Protein AF-A0A060S7Q9-F1 (afdb_monomer)

Sequence (248 aa):
MTEADSALGHEQISSALEVEQLDVNLYRSKTLYLPPRARGVFGGQVISQALVAANNCVDPAFSLHSLHCYFLLSASAAVPILYNVDRRGRTIFLMLCSFQRPEPRQPTFQLPMPPNVPSPDDCEGTEVIYERLFKETNDAKVKEFCLTMLEERRRSPIEVKLAGVRESEDGVPIHLYWHKARNTPVRYDAAFQKCILSYISDSQFAARRTLIHFNQGKNPTKVVMQTSLDHNISFYEYAISLQSSAGW

Organism: Pycnoporus cinnabarinus (NCBI:txid5643)

pLDDT: mean 81.78, std 16.54, range [30.14, 96.81]

Structure (mmCIF, N/CA/C/O backbone):
data_AF-A0A060S7Q9-F1
#
_entry.id   AF-A0A060S7Q9-F1
#
loop_
_atom_site.group_PDB
_atom_site.id
_atom_site.type_symbol
_atom_site.label_atom_id
_atom_site.label_alt_id
_atom_site.label_comp_id
_atom_site.label_asym_id
_atom_site.label_entity_id
_atom_site.label_seq_id
_atom_site.pdbx_PDB_ins_code
_atom_site.Cartn_x
_atom_site.Cartn_y
_atom_site.Cartn_z
_atom_site.occupancy
_atom_site.B_iso_or_equiv
_atom_site.auth_seq_id
_atom_site.auth_comp_id
_atom_site.auth_asym_id
_atom_site.auth_atom_id
_atom_site.pdbx_PDB_model_num
ATOM 1 N N . MET A 1 1 ? 18.632 10.342 13.281 1.00 39.69 1 MET A N 1
ATOM 2 C CA . MET A 1 1 ? 18.198 9.275 12.363 1.00 39.69 1 MET A CA 1
ATOM 3 C C . MET A 1 1 ? 18.752 9.645 11.001 1.00 39.69 1 MET A C 1
ATOM 5 O O . MET A 1 1 ? 18.381 10.690 10.482 1.00 39.69 1 MET A O 1
ATOM 9 N N . THR A 1 2 ? 19.777 8.937 10.534 1.00 30.14 2 THR A N 1
ATOM 10 C CA . THR A 1 2 ? 20.425 9.218 9.241 1.00 30.14 2 THR A CA 1
ATOM 11 C C . THR A 1 2 ? 19.506 8.766 8.097 1.00 30.14 2 THR A C 1
ATOM 13 O O . THR A 1 2 ? 18.617 7.948 8.319 1.00 30.14 2 THR A O 1
ATOM 16 N N . GLU A 1 3 ? 19.704 9.261 6.869 1.00 34.47 3 GLU A N 1
ATOM 17 C CA . GLU A 1 3 ? 18.956 8.804 5.673 1.00 34.47 3 GLU A CA 1
ATOM 18 C C . GLU A 1 3 ? 19.026 7.277 5.454 1.00 34.47 3 GLU A C 1
ATOM 20 O O . GLU A 1 3 ? 18.153 6.698 4.816 1.00 34.47 3 GLU A O 1
ATOM 25 N N . ALA A 1 4 ? 20.035 6.608 6.022 1.00 33.75 4 ALA A N 1
ATOM 26 C CA . ALA A 1 4 ? 20.174 5.155 5.989 1.00 33.75 4 ALA A CA 1
ATOM 27 C C . ALA A 1 4 ? 19.179 4.419 6.913 1.00 33.75 4 ALA A C 1
ATOM 29 O O . ALA A 1 4 ? 18.707 3.342 6.554 1.00 33.75 4 ALA A O 1
ATOM 30 N N . ASP A 1 5 ? 18.809 4.998 8.064 1.00 36.88 5 ASP A N 1
ATOM 31 C CA . ASP A 1 5 ? 17.846 4.390 9.001 1.00 36.88 5 ASP A CA 1
ATOM 32 C C . ASP A 1 5 ? 16.399 4.486 8.494 1.00 36.88 5 ASP A C 1
ATOM 34 O O . ASP A 1 5 ? 15.591 3.593 8.748 1.00 36.88 5 ASP A O 1
ATOM 38 N N . SER A 1 6 ? 16.050 5.547 7.755 1.00 43.75 6 SER A N 1
ATOM 39 C CA . SER A 1 6 ? 14.704 5.679 7.176 1.00 43.75 6 SER A CA 1
ATOM 40 C C . SER A 1 6 ? 14.471 4.715 6.007 1.00 43.75 6 SER A C 1
ATOM 42 O O . SER A 1 6 ? 13.330 4.314 5.775 1.00 43.75 6 SER A O 1
ATOM 44 N N . ALA A 1 7 ? 15.537 4.307 5.308 1.00 41.25 7 ALA A N 1
ATOM 45 C CA . ALA A 1 7 ? 15.482 3.355 4.201 1.00 41.25 7 ALA A CA 1
ATOM 46 C C . ALA A 1 7 ? 15.285 1.898 4.667 1.00 41.25 7 ALA A C 1
ATOM 48 O O . ALA A 1 7 ? 14.531 1.159 4.038 1.00 41.25 7 ALA A O 1
ATOM 49 N N . LEU A 1 8 ? 15.897 1.495 5.790 1.00 47.34 8 LEU A N 1
ATOM 50 C CA . LEU A 1 8 ? 15.793 0.127 6.330 1.00 47.34 8 LEU A CA 1
ATOM 51 C C . LEU A 1 8 ? 14.383 -0.217 6.839 1.00 47.34 8 LEU A C 1
ATOM 53 O O . LEU A 1 8 ? 13.958 -1.369 6.779 1.00 47.34 8 LEU A O 1
ATOM 57 N N . GLY A 1 9 ? 13.628 0.779 7.308 1.00 55.69 9 GLY A N 1
ATOM 58 C CA . GLY A 1 9 ? 12.282 0.579 7.851 1.00 55.69 9 GLY A CA 1
ATOM 59 C C . GLY A 1 9 ? 11.220 0.158 6.827 1.00 55.69 9 GLY A C 1
ATOM 60 O O . GLY A 1 9 ? 10.133 -0.261 7.219 1.00 55.69 9 GLY A O 1
ATOM 61 N N . HIS A 1 10 ? 11.513 0.267 5.528 1.00 65.81 10 HIS A N 1
ATOM 62 C CA . HIS A 1 10 ? 10.579 -0.058 4.447 1.00 65.81 10 HIS A CA 1
ATOM 63 C C . HIS A 1 10 ? 10.740 -1.487 3.909 1.00 65.81 10 HIS A C 1
ATOM 65 O O . HIS A 1 10 ? 9.822 -1.981 3.273 1.00 65.81 10 HIS A O 1
ATOM 71 N N . GLU A 1 11 ? 11.830 -2.196 4.218 1.00 75.06 11 GLU A N 1
ATOM 72 C CA . GLU A 1 11 ? 12.112 -3.532 3.654 1.00 75.06 11 GLU A CA 1
ATOM 73 C C . GLU A 1 11 ? 11.253 -4.663 4.250 1.00 75.06 11 GLU A C 1
ATOM 75 O O . GLU A 1 11 ? 11.127 -5.751 3.676 1.00 75.06 11 GLU A O 1
ATOM 80 N N . GLN A 1 12 ? 10.636 -4.416 5.407 1.00 84.19 12 GLN A N 1
ATOM 81 C CA . GLN A 1 12 ? 9.694 -5.331 6.048 1.00 84.19 12 GLN A CA 1
ATOM 82 C C . GLN A 1 12 ? 8.305 -4.710 6.087 1.00 84.19 12 GLN A C 1
ATOM 84 O O . GLN A 1 12 ? 8.128 -3.577 6.540 1.00 84.19 12 GLN A O 1
ATOM 89 N N . ILE A 1 13 ? 7.294 -5.480 5.677 1.00 90.12 13 ILE A N 1
ATOM 90 C CA . ILE A 1 13 ? 5.915 -4.985 5.654 1.00 90.12 13 ILE A CA 1
ATOM 91 C C . ILE A 1 13 ? 5.431 -4.569 7.048 1.00 90.12 13 ILE A C 1
ATOM 93 O O . ILE A 1 13 ? 4.748 -3.560 7.187 1.00 90.12 13 ILE A O 1
ATOM 97 N N . SER A 1 14 ? 5.834 -5.285 8.101 1.00 89.75 14 SER A N 1
ATOM 98 C CA . SER A 1 14 ? 5.477 -4.933 9.476 1.00 89.75 14 SER A CA 1
ATOM 99 C C . SER A 1 14 ? 6.041 -3.581 9.894 1.00 89.75 14 SER A C 1
ATOM 101 O O . SER A 1 14 ? 5.318 -2.781 10.478 1.00 89.75 14 SER A O 1
ATOM 103 N N . SER A 1 15 ? 7.299 -3.303 9.549 1.00 89.38 15 SER A N 1
ATOM 104 C CA . SER A 1 15 ? 7.966 -2.035 9.859 1.00 89.38 15 SER A CA 1
ATOM 105 C C . SER A 1 15 ? 7.382 -0.867 9.063 1.00 89.38 15 SER A C 1
ATOM 107 O O . SER A 1 15 ? 7.259 0.238 9.591 1.00 89.38 15 SER A O 1
ATOM 109 N N . ALA A 1 16 ? 6.941 -1.111 7.825 1.00 91.50 16 ALA A N 1
ATOM 110 C CA . ALA A 1 16 ? 6.262 -0.101 7.017 1.00 91.50 16 ALA A CA 1
ATOM 111 C C . ALA A 1 16 ? 4.904 0.311 7.620 1.00 91.50 16 ALA A C 1
ATOM 113 O O . ALA A 1 16 ? 4.504 1.474 7.516 1.00 91.50 16 ALA A O 1
ATOM 114 N N . LEU A 1 17 ? 4.196 -0.628 8.251 1.00 94.19 17 LEU A N 1
ATOM 115 C CA . LEU A 1 17 ? 2.870 -0.425 8.846 1.00 94.19 17 LEU A CA 1
ATOM 116 C C . LEU A 1 17 ? 2.918 0.040 10.308 1.00 94.19 17 LEU A C 1
ATOM 118 O O . LEU A 1 17 ? 1.877 0.353 10.886 1.00 94.19 17 LEU A O 1
ATOM 122 N N . GLU A 1 18 ? 4.103 0.076 10.914 1.00 93.19 18 GLU A N 1
ATOM 123 C CA . GLU A 1 18 ? 4.248 0.299 12.344 1.00 93.19 18 GLU A CA 1
ATOM 124 C C . GLU A 1 18 ? 3.903 1.737 12.756 1.00 93.19 18 GLU A C 1
ATOM 126 O O . GLU A 1 18 ? 4.395 2.726 12.197 1.00 93.19 18 GLU A O 1
ATOM 131 N N . VAL A 1 19 ? 3.088 1.841 13.804 1.00 96.12 19 VAL A N 1
ATOM 132 C CA . VAL A 1 19 ? 2.749 3.097 14.470 1.00 96.12 19 VAL A CA 1
ATOM 133 C C . VAL A 1 19 ? 3.056 2.998 15.958 1.00 96.12 19 VAL A C 1
ATOM 135 O O . VAL A 1 19 ? 2.921 1.948 16.582 1.00 96.12 19 VAL A O 1
ATOM 138 N N . GLU A 1 20 ? 3.486 4.107 16.535 1.00 96.81 20 GLU A N 1
ATOM 139 C CA . GLU A 1 20 ? 3.701 4.271 17.965 1.00 96.81 20 GLU A CA 1
ATOM 140 C C . GLU A 1 20 ? 2.450 4.877 18.596 1.00 96.81 20 GLU A C 1
ATOM 142 O O . GLU A 1 20 ? 1.957 5.899 18.122 1.00 96.81 20 GLU A O 1
ATOM 147 N N . GLN A 1 21 ? 1.940 4.276 19.666 1.00 96.56 21 GLN A N 1
ATOM 148 C CA . GLN A 1 21 ? 0.851 4.870 20.433 1.00 96.56 21 GLN A CA 1
ATOM 149 C C . GLN A 1 21 ? 1.395 5.978 21.339 1.00 96.56 21 GLN A C 1
ATOM 151 O O . GLN A 1 21 ? 2.291 5.734 22.143 1.00 96.56 21 GLN A O 1
ATOM 156 N N . LEU A 1 22 ? 0.844 7.184 21.212 1.00 96.69 22 LEU A N 1
ATOM 157 C CA . LEU A 1 22 ? 1.196 8.335 22.045 1.00 96.69 22 LEU A CA 1
ATOM 158 C C . LEU A 1 22 ? 0.192 8.553 23.182 1.00 96.69 22 LEU A C 1
ATOM 160 O O . LEU A 1 22 ? 0.588 8.965 24.267 1.00 96.69 22 LEU A O 1
ATOM 164 N N . ASP A 1 23 ? -1.091 8.289 22.925 1.00 93.62 23 ASP A N 1
ATOM 165 C CA . ASP A 1 23 ? -2.185 8.421 23.894 1.00 93.62 23 ASP A CA 1
ATOM 166 C C . ASP A 1 23 ? -3.367 7.515 23.485 1.00 93.62 23 ASP A C 1
ATOM 168 O O . ASP A 1 23 ? -3.312 6.785 22.486 1.00 93.62 23 ASP A O 1
ATOM 172 N N . VAL A 1 24 ? -4.464 7.555 24.239 1.00 90.88 24 VAL A N 1
ATOM 173 C CA . VAL A 1 24 ? -5.748 6.972 23.851 1.00 90.88 24 VAL A CA 1
ATOM 174 C C . VAL A 1 24 ? -6.171 7.571 22.510 1.00 90.88 24 VAL A C 1
ATOM 176 O O . VAL A 1 24 ? -6.357 8.779 22.385 1.00 90.88 24 VAL A O 1
ATOM 179 N N . ASN A 1 25 ? -6.331 6.708 21.504 1.00 90.88 25 ASN A N 1
ATOM 180 C CA . ASN A 1 25 ? -6.716 7.067 20.137 1.00 90.88 25 ASN A CA 1
ATOM 181 C C . ASN A 1 25 ? -5.725 7.963 19.372 1.00 90.88 25 ASN A C 1
ATOM 183 O O . ASN A 1 25 ? -6.065 8.447 18.293 1.00 90.88 25 ASN A O 1
ATOM 187 N N . LEU A 1 26 ? -4.505 8.167 19.875 1.00 94.12 26 LEU A N 1
ATOM 188 C CA . LEU A 1 26 ? -3.489 8.976 19.205 1.00 94.12 26 LEU A CA 1
ATOM 189 C C . LEU A 1 26 ? -2.242 8.147 18.913 1.00 94.12 26 LEU A C 1
ATOM 191 O O . LEU A 1 26 ? -1.581 7.649 19.824 1.00 94.12 26 LEU A O 1
ATOM 195 N N . TYR A 1 27 ? -1.891 8.062 17.633 1.00 96.56 27 TYR A N 1
ATOM 196 C CA . TYR A 1 27 ? -0.746 7.302 17.147 1.00 96.56 27 TYR A CA 1
ATOM 197 C C . TYR A 1 27 ? 0.159 8.161 16.265 1.00 96.56 27 TYR A C 1
ATOM 199 O O . TYR A 1 27 ? -0.270 9.162 15.693 1.00 96.56 27 TYR A O 1
ATOM 207 N N . ARG A 1 28 ? 1.417 7.753 16.125 1.00 96.19 28 ARG A N 1
ATOM 208 C CA . ARG A 1 28 ? 2.439 8.410 15.309 1.00 96.19 28 ARG A CA 1
ATOM 209 C C . ARG A 1 28 ? 3.105 7.409 14.374 1.00 96.19 28 ARG A C 1
ATOM 211 O O . ARG A 1 28 ? 3.493 6.328 14.805 1.00 96.19 28 ARG A O 1
ATOM 218 N N . SER A 1 29 ? 3.285 7.776 13.108 1.00 95.62 29 SER A N 1
ATOM 219 C CA . SER A 1 29 ? 4.080 6.985 12.162 1.00 95.62 29 SER A CA 1
ATOM 220 C C . SER A 1 29 ? 5.528 6.861 12.642 1.00 95.62 29 SER A C 1
ATOM 222 O O . SER A 1 29 ? 6.149 7.883 12.950 1.00 95.62 29 SER A O 1
ATOM 224 N N . LYS A 1 30 ? 6.100 5.653 12.631 1.00 92.75 30 LYS A N 1
ATOM 225 C CA . LYS A 1 30 ? 7.539 5.482 12.901 1.00 92.75 30 LYS A CA 1
ATOM 226 C C . LYS A 1 30 ? 8.397 5.746 11.671 1.00 92.75 30 LYS A C 1
ATOM 228 O O . LYS A 1 30 ? 9.428 6.406 11.760 1.00 92.75 30 LYS A O 1
ATOM 233 N N . THR A 1 31 ? 7.954 5.241 10.526 1.00 91.50 31 THR A N 1
ATOM 234 C CA . THR A 1 31 ? 8.655 5.364 9.249 1.00 91.50 31 THR A CA 1
ATOM 235 C C . THR A 1 31 ? 7.683 5.847 8.183 1.00 91.50 31 THR A C 1
ATOM 237 O O . THR A 1 31 ? 6.485 5.554 8.228 1.00 91.50 31 THR A O 1
ATOM 240 N N . LEU A 1 32 ? 8.203 6.618 7.230 1.00 92.88 32 LEU A N 1
ATOM 241 C CA . LEU A 1 32 ? 7.454 7.126 6.091 1.00 92.88 32 LEU A CA 1
ATOM 242 C C . LEU A 1 32 ? 8.297 6.935 4.839 1.00 92.88 32 LEU A C 1
ATOM 244 O O . LEU A 1 32 ? 9.435 7.393 4.754 1.00 92.88 32 LEU A O 1
ATOM 248 N N . TYR A 1 33 ? 7.724 6.243 3.872 1.00 92.94 33 TYR A N 1
ATOM 249 C CA . TYR A 1 33 ? 8.351 5.911 2.616 1.00 92.94 33 TYR A CA 1
ATOM 250 C C . TYR A 1 33 ? 7.996 6.966 1.570 1.00 92.94 33 TYR A C 1
ATOM 252 O O . TYR A 1 33 ? 6.821 7.219 1.289 1.00 92.94 33 TYR A O 1
ATOM 260 N N . LEU A 1 34 ? 9.029 7.574 0.988 1.00 91.56 34 LEU A N 1
ATOM 261 C CA . LEU A 1 34 ? 8.924 8.482 -0.146 1.00 91.56 34 LEU A CA 1
ATOM 262 C C . LEU A 1 34 ? 9.327 7.721 -1.417 1.00 91.56 34 LEU A C 1
ATOM 264 O O . LEU A 1 34 ? 10.516 7.444 -1.594 1.00 91.56 34 LEU A O 1
ATOM 268 N N . PRO A 1 35 ? 8.380 7.391 -2.312 1.00 89.44 35 PRO A N 1
ATOM 269 C CA . PRO A 1 35 ? 8.726 6.741 -3.564 1.00 89.44 35 PRO A CA 1
ATOM 270 C C . PRO A 1 35 ? 9.672 7.604 -4.410 1.00 89.44 35 PRO A C 1
ATOM 272 O O . PRO A 1 35 ? 9.552 8.837 -4.407 1.00 89.44 35 PRO A O 1
ATOM 275 N N . PRO A 1 36 ? 10.578 6.997 -5.194 1.00 86.44 36 PRO A N 1
ATOM 276 C CA . PRO A 1 36 ? 11.455 7.745 -6.076 1.00 86.44 36 PRO A CA 1
ATOM 277 C C . PRO A 1 36 ? 10.667 8.670 -7.002 1.00 86.44 36 PRO A C 1
ATOM 279 O O . PRO A 1 36 ? 9.683 8.266 -7.621 1.00 86.44 36 PRO A O 1
ATOM 282 N N . ARG A 1 37 ? 11.125 9.922 -7.124 1.00 82.25 37 ARG A N 1
ATOM 283 C CA . ARG A 1 37 ? 10.505 10.971 -7.959 1.00 82.25 37 ARG A CA 1
ATOM 284 C C . ARG A 1 37 ? 9.090 11.391 -7.519 1.00 82.25 37 ARG A C 1
ATOM 286 O O . ARG A 1 37 ? 8.487 12.227 -8.195 1.00 82.25 37 ARG A O 1
ATOM 293 N N . ALA A 1 38 ? 8.564 10.859 -6.414 1.00 85.44 38 ALA A N 1
ATOM 294 C CA . ALA A 1 38 ? 7.317 11.327 -5.824 1.00 85.44 38 ALA A CA 1
ATOM 295 C C . ALA A 1 38 ? 7.539 12.616 -5.022 1.00 85.44 38 ALA A C 1
ATOM 297 O O . ALA A 1 38 ? 8.647 12.939 -4.598 1.00 85.44 38 ALA A O 1
ATOM 298 N N . ARG A 1 39 ? 6.455 13.369 -4.823 1.00 85.25 39 ARG A N 1
ATOM 299 C CA . ARG A 1 39 ? 6.457 14.615 -4.037 1.00 85.25 39 ARG A CA 1
ATOM 300 C C . ARG A 1 39 ? 5.927 14.437 -2.616 1.00 85.25 39 ARG A C 1
ATOM 302 O O . ARG A 1 39 ? 5.947 15.388 -1.845 1.00 85.25 39 ARG A O 1
ATOM 309 N N . GLY A 1 40 ? 5.431 13.250 -2.286 1.00 89.62 40 GLY A N 1
ATOM 310 C CA . GLY A 1 40 ? 4.850 12.958 -0.987 1.00 89.62 40 GLY A CA 1
ATOM 311 C C . GLY A 1 40 ? 4.945 11.482 -0.646 1.00 89.62 40 GLY A C 1
ATOM 312 O O . GLY A 1 40 ? 5.241 10.652 -1.508 1.00 89.62 40 GLY A O 1
ATOM 313 N N . VAL A 1 41 ? 4.702 11.193 0.629 1.00 93.19 41 VAL A N 1
ATOM 314 C CA . VAL A 1 41 ? 4.680 9.835 1.182 1.00 93.19 41 VAL A CA 1
ATOM 315 C C . VAL A 1 41 ? 3.742 8.929 0.382 1.00 93.19 41 VAL A C 1
ATOM 317 O O . VAL A 1 41 ? 2.703 9.368 -0.114 1.00 93.19 41 VAL A O 1
ATOM 320 N N . PHE A 1 42 ? 4.106 7.653 0.276 1.00 93.56 42 PHE A N 1
ATOM 321 C CA . PHE A 1 42 ? 3.280 6.637 -0.362 1.00 93.56 42 PHE A CA 1
ATOM 322 C C . PHE A 1 42 ? 1.895 6.511 0.298 1.00 93.56 42 PHE A C 1
ATOM 324 O O . PHE A 1 42 ? 1.788 6.210 1.488 1.00 93.56 42 PHE A O 1
ATOM 331 N N . GLY A 1 43 ? 0.832 6.698 -0.493 1.00 93.50 43 GLY A N 1
ATOM 332 C CA . GLY A 1 43 ? -0.553 6.713 -0.014 1.00 93.50 43 GLY A CA 1
ATOM 333 C C . GLY A 1 43 ? -0.968 5.413 0.673 1.00 93.50 43 GLY A C 1
ATOM 334 O O . GLY A 1 43 ? -1.509 5.458 1.778 1.00 93.50 43 GLY A O 1
ATOM 335 N N . GLY A 1 44 ? -0.615 4.262 0.097 1.00 94.88 44 GLY A N 1
ATOM 336 C CA . GLY A 1 44 ? -0.870 2.946 0.693 1.00 94.88 44 GLY A CA 1
ATOM 337 C C . GLY A 1 44 ? -0.280 2.781 2.096 1.00 94.88 44 GLY A C 1
ATOM 338 O O . GLY A 1 44 ? -0.903 2.156 2.954 1.00 94.88 44 GLY A O 1
ATOM 339 N N . GLN A 1 45 ? 0.870 3.400 2.390 1.00 95.31 45 GLN A N 1
ATOM 340 C CA . GLN A 1 45 ? 1.428 3.386 3.745 1.00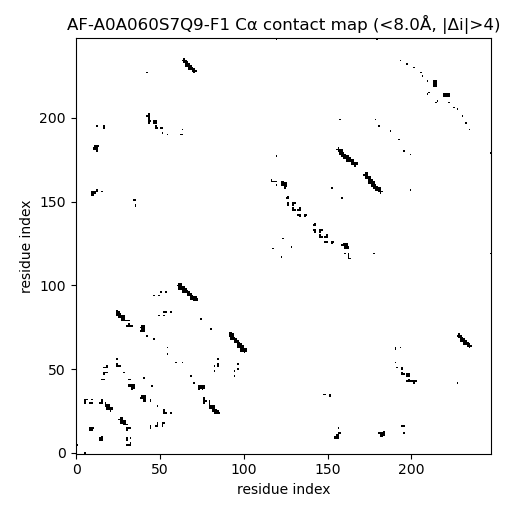 95.31 45 GLN A CA 1
ATOM 341 C C . GLN A 1 45 ? 0.569 4.191 4.720 1.00 95.31 45 GLN A C 1
ATOM 343 O O . GLN A 1 45 ? 0.282 3.707 5.812 1.00 95.31 45 GLN A O 1
ATOM 348 N N . VAL A 1 46 ? 0.127 5.384 4.314 1.00 95.50 46 VAL A N 1
ATOM 349 C CA . VAL A 1 46 ? -0.729 6.252 5.136 1.00 95.50 46 VAL A CA 1
ATOM 350 C C . VAL A 1 46 ? -2.063 5.567 5.434 1.00 95.50 46 VAL A C 1
ATOM 352 O O . VAL A 1 46 ? -2.488 5.538 6.587 1.00 95.50 46 VAL A O 1
ATOM 355 N N . ILE A 1 47 ? -2.688 4.953 4.421 1.00 95.75 47 ILE A N 1
ATOM 356 C CA . ILE A 1 47 ? -3.923 4.168 4.578 1.00 95.75 47 ILE A CA 1
ATOM 357 C C . ILE A 1 47 ? -3.698 3.041 5.591 1.00 95.75 47 ILE A C 1
ATOM 359 O O . ILE A 1 47 ? -4.475 2.872 6.528 1.00 95.75 47 ILE A O 1
ATOM 363 N N . SER A 1 48 ? -2.616 2.282 5.431 1.00 95.94 48 SER A N 1
ATOM 364 C CA . SER A 1 48 ? -2.370 1.095 6.252 1.00 95.94 48 SER A CA 1
ATOM 365 C C . SER A 1 48 ? -2.043 1.437 7.699 1.00 95.94 48 SER A C 1
ATOM 367 O O . SER A 1 48 ? -2.570 0.799 8.604 1.00 95.94 48 SER A O 1
ATOM 369 N N . GLN A 1 49 ? -1.222 2.460 7.936 1.00 96.31 49 GLN A N 1
ATOM 370 C CA . GLN A 1 49 ? -0.908 2.941 9.283 1.00 96.31 49 GLN A CA 1
ATOM 371 C C . GLN A 1 49 ? -2.145 3.529 9.977 1.00 96.31 49 GLN A C 1
ATOM 373 O O . GLN A 1 49 ? -2.386 3.234 11.148 1.00 96.31 49 GLN A O 1
ATOM 378 N N . ALA A 1 50 ? -2.972 4.295 9.255 1.00 95.12 50 ALA A N 1
ATOM 379 C CA . ALA A 1 50 ? -4.248 4.780 9.777 1.00 95.12 50 ALA A CA 1
ATOM 380 C C . ALA A 1 50 ? -5.176 3.621 10.166 1.00 95.12 50 ALA A C 1
ATOM 382 O O . ALA A 1 50 ? -5.853 3.683 11.191 1.00 95.12 50 ALA A O 1
ATOM 383 N N . LEU A 1 51 ? -5.172 2.541 9.383 1.00 94.88 51 LEU A N 1
ATOM 384 C CA . LEU A 1 51 ? -5.976 1.363 9.668 1.00 94.88 51 LEU A CA 1
ATOM 385 C C . LEU A 1 51 ? -5.443 0.546 10.854 1.00 94.88 51 LEU A C 1
ATOM 387 O O . LEU A 1 51 ? -6.237 0.064 11.658 1.00 94.88 51 LEU A O 1
ATOM 391 N N . VAL A 1 52 ? -4.118 0.436 11.019 1.00 95.56 52 VAL A N 1
ATOM 392 C CA . VAL A 1 52 ? -3.509 -0.141 12.232 1.00 95.56 52 VAL A CA 1
ATOM 393 C C . VAL A 1 52 ? -3.935 0.654 13.468 1.00 95.56 52 VAL A C 1
ATOM 395 O O . VAL A 1 52 ? -4.359 0.058 14.456 1.00 95.56 52 VAL A O 1
ATOM 398 N N . ALA A 1 53 ? -3.892 1.989 13.403 1.00 94.56 53 ALA A N 1
ATOM 399 C CA . ALA A 1 53 ? -4.377 2.847 14.482 1.00 94.56 53 ALA A CA 1
ATOM 400 C C . ALA A 1 53 ? -5.872 2.612 14.771 1.00 94.56 53 ALA A C 1
ATOM 402 O O . ALA A 1 53 ? -6.247 2.420 15.924 1.00 94.56 53 ALA A O 1
ATOM 403 N N . ALA A 1 54 ? -6.717 2.555 13.736 1.00 92.56 54 ALA A N 1
ATOM 404 C CA . ALA A 1 54 ? -8.150 2.312 13.891 1.00 92.56 54 ALA A CA 1
ATOM 405 C C . ALA A 1 54 ? -8.457 0.938 14.513 1.00 92.56 54 ALA A C 1
ATOM 407 O O . ALA A 1 54 ? -9.268 0.861 15.433 1.00 92.56 54 ALA A O 1
ATOM 408 N N . ASN A 1 55 ? -7.783 -0.128 14.066 1.00 91.75 55 ASN A N 1
ATOM 409 C CA . ASN A 1 55 ? -7.938 -1.475 14.624 1.00 91.75 55 ASN A CA 1
ATOM 410 C C . ASN A 1 55 ? -7.614 -1.515 16.125 1.00 91.75 55 ASN A C 1
ATOM 412 O O . ASN A 1 55 ? -8.323 -2.170 16.881 1.00 91.75 55 ASN A O 1
ATOM 416 N N . ASN A 1 56 ? -6.592 -0.777 16.570 1.00 91.81 56 ASN A N 1
ATOM 417 C CA . ASN A 1 56 ? -6.208 -0.715 17.984 1.00 91.81 56 ASN A CA 1
ATOM 418 C C . ASN A 1 56 ? -7.223 0.038 18.869 1.00 91.81 56 ASN A C 1
ATOM 420 O O . ASN A 1 56 ? -7.170 -0.075 20.093 1.00 91.81 56 ASN A O 1
ATOM 424 N N . CYS A 1 57 ? -8.148 0.792 18.268 1.00 88.69 57 CYS A N 1
ATOM 425 C CA . CYS A 1 57 ? -9.201 1.542 18.960 1.00 88.69 57 CYS A CA 1
ATOM 426 C C . CYS A 1 57 ? -10.570 0.848 18.935 1.00 88.69 57 CYS A C 1
ATOM 428 O O . CYS A 1 57 ? -11.541 1.377 19.485 1.00 88.69 57 CYS A O 1
ATOM 430 N N . VAL A 1 58 ? -10.684 -0.299 18.264 1.00 86.50 58 VAL A N 1
ATOM 431 C CA . VAL A 1 58 ? -11.939 -1.034 18.093 1.00 86.50 58 VAL A CA 1
ATOM 432 C C . VAL A 1 58 ? -11.891 -2.321 18.913 1.00 86.50 58 VAL A C 1
ATOM 434 O O . VAL A 1 58 ? -10.848 -2.949 19.062 1.00 86.50 58 VAL A O 1
ATOM 437 N N . ASP A 1 59 ? -13.037 -2.710 19.473 1.00 83.94 59 ASP A N 1
ATOM 438 C CA . ASP A 1 59 ? -13.178 -3.987 20.174 1.00 83.94 59 ASP A CA 1
ATOM 439 C C . ASP A 1 59 ? -12.820 -5.147 19.213 1.00 83.94 59 ASP A C 1
ATOM 441 O O . ASP A 1 59 ? -13.394 -5.213 18.119 1.00 83.94 59 ASP A O 1
ATOM 445 N N . PRO A 1 60 ? -11.916 -6.071 19.598 1.00 86.19 60 PRO A N 1
ATOM 446 C CA . PRO A 1 60 ? -11.497 -7.199 18.760 1.00 86.19 60 PRO A CA 1
ATOM 447 C C . PRO A 1 60 ? -12.634 -8.103 18.256 1.00 86.19 60 PRO A C 1
ATOM 449 O O . PRO A 1 60 ? -12.430 -8.885 17.330 1.00 86.19 60 PRO A O 1
ATOM 452 N N . ALA A 1 61 ? -13.835 -8.020 18.840 1.00 86.12 61 ALA A N 1
ATOM 453 C CA . ALA A 1 61 ? -15.029 -8.706 18.348 1.00 86.12 61 ALA A CA 1
ATOM 454 C C . ALA A 1 61 ? -15.541 -8.170 16.995 1.00 86.12 61 ALA A C 1
ATOM 456 O O . ALA A 1 61 ? -16.394 -8.806 16.368 1.00 86.12 61 ALA A O 1
ATOM 457 N N . PHE A 1 62 ? -15.077 -7.000 16.553 1.00 85.31 62 PHE A N 1
ATOM 458 C CA . PHE A 1 62 ? -15.443 -6.414 15.269 1.00 85.31 62 PHE A CA 1
ATOM 459 C C . PHE A 1 62 ? -14.333 -6.606 14.235 1.00 85.31 62 PHE A C 1
ATOM 461 O O . PHE A 1 62 ? -13.145 -6.504 14.523 1.00 85.31 62 PHE A O 1
ATOM 468 N N . SER A 1 63 ? -14.741 -6.835 12.992 1.00 87.44 63 SER A N 1
ATOM 469 C CA . SER A 1 63 ? -13.861 -7.037 11.848 1.00 87.44 63 SER A CA 1
ATOM 470 C C . SER A 1 63 ? -14.047 -5.890 10.858 1.00 87.44 63 SER A C 1
ATOM 472 O O . SER A 1 63 ? -15.172 -5.478 10.563 1.00 87.44 63 SER A O 1
ATOM 474 N N . LEU A 1 64 ? -12.940 -5.358 10.340 1.00 90.12 64 LEU A N 1
ATOM 475 C CA . LEU A 1 64 ? -12.965 -4.347 9.284 1.00 90.12 64 LEU A CA 1
ATOM 476 C C . LEU A 1 64 ? -13.630 -4.918 8.027 1.00 90.12 64 LEU A C 1
ATOM 478 O O . LEU A 1 64 ? -13.184 -5.950 7.522 1.00 90.12 64 LEU A O 1
ATOM 482 N N . HIS A 1 65 ? -14.633 -4.231 7.484 1.00 89.31 65 HIS A N 1
ATOM 483 C CA . HIS A 1 65 ? -15.293 -4.658 6.242 1.00 89.31 65 HIS A CA 1
ATOM 484 C C . HIS A 1 65 ? -15.224 -3.611 5.129 1.00 89.31 65 HIS A C 1
ATOM 486 O O . HIS A 1 65 ? -15.395 -3.944 3.961 1.00 89.31 65 HIS A O 1
ATOM 492 N N . SER A 1 66 ? -14.953 -2.345 5.450 1.00 91.38 66 SER A N 1
ATOM 493 C CA . SER A 1 66 ? -14.754 -1.314 4.431 1.00 91.38 66 SER A CA 1
ATOM 494 C C . SER A 1 66 ? -13.940 -0.139 4.953 1.00 91.38 66 SER A C 1
ATOM 496 O O . SER A 1 66 ? -13.935 0.146 6.154 1.00 91.38 66 SER A O 1
ATOM 498 N N . LEU A 1 67 ? -13.277 0.558 4.034 1.00 93.62 67 LEU A N 1
ATOM 499 C CA . LEU A 1 67 ? -12.715 1.879 4.267 1.00 93.62 67 LEU A CA 1
ATOM 500 C C . LEU A 1 67 ? -12.906 2.775 3.047 1.00 93.62 67 LEU A C 1
ATOM 502 O O . LEU A 1 67 ? -12.905 2.311 1.907 1.00 93.62 67 LEU A O 1
ATOM 506 N N . HIS A 1 68 ? -13.034 4.063 3.322 1.00 93.19 68 HIS A N 1
ATOM 507 C CA . HIS A 1 68 ? -13.080 5.151 2.360 1.00 93.19 68 HIS A CA 1
ATOM 508 C C . HIS A 1 68 ? -12.143 6.238 2.857 1.00 93.19 68 HIS A C 1
ATOM 510 O O . HIS A 1 68 ? -12.218 6.621 4.028 1.00 93.19 68 HIS A O 1
ATOM 516 N N . CYS A 1 69 ? -11.274 6.759 2.003 1.00 91.94 69 CYS A N 1
ATOM 517 C CA . CYS A 1 69 ? -10.409 7.853 2.404 1.00 91.94 69 CYS A CA 1
ATOM 518 C C . CYS A 1 69 ? -10.172 8.882 1.313 1.00 91.94 69 CYS A C 1
ATOM 520 O O . CYS A 1 69 ? -10.211 8.558 0.130 1.00 91.94 69 CYS A O 1
ATOM 522 N N . TYR A 1 70 ? -9.856 10.100 1.747 1.00 90.88 70 TYR A N 1
ATOM 523 C CA . TYR A 1 70 ? -9.475 11.216 0.889 1.00 90.88 70 TYR A CA 1
ATOM 524 C C . TYR A 1 70 ? -8.085 11.732 1.261 1.00 90.88 70 TYR A C 1
ATOM 526 O O . TYR A 1 70 ? -7.798 12.006 2.431 1.00 90.88 70 TYR A O 1
ATOM 534 N N . PHE A 1 71 ? -7.244 11.921 0.248 1.00 90.44 71 PHE A N 1
ATOM 535 C CA . PHE A 1 71 ? -5.941 12.563 0.365 1.00 90.44 71 PHE A CA 1
ATOM 536 C C . PHE A 1 71 ? -6.099 14.063 0.117 1.00 90.44 71 PHE A C 1
ATOM 538 O O . PHE A 1 71 ? -6.345 14.494 -1.007 1.00 90.44 71 PHE A O 1
ATOM 545 N N . LEU A 1 72 ? -5.970 14.870 1.173 1.00 87.56 72 LEU A N 1
ATOM 546 C CA . LEU A 1 72 ? -6.162 16.321 1.070 1.00 87.56 72 LEU A CA 1
ATOM 547 C C . LEU A 1 72 ? -4.849 17.055 0.785 1.00 87.56 72 LEU A C 1
ATOM 549 O O . LEU A 1 72 ? -4.846 18.071 0.094 1.00 87.56 72 LEU A O 1
ATOM 553 N N . LEU A 1 73 ? -3.736 16.551 1.327 1.00 86.88 73 LEU A N 1
ATOM 554 C CA . LEU A 1 73 ? -2.408 17.151 1.219 1.00 86.88 73 LEU A CA 1
ATOM 555 C C . LEU A 1 73 ? -1.335 16.075 1.028 1.00 86.88 73 LEU A C 1
ATOM 557 O O . LEU A 1 73 ? -1.447 14.964 1.545 1.00 86.88 73 LEU A O 1
ATOM 561 N N . SER A 1 74 ? -0.255 16.427 0.328 1.00 86.12 74 SER A N 1
ATOM 562 C CA . SER A 1 74 ? 0.942 15.586 0.256 1.00 86.12 74 SER A CA 1
ATOM 563 C C . SER A 1 74 ? 1.729 15.677 1.564 1.00 86.12 74 SER A C 1
ATOM 565 O O . SER A 1 74 ? 2.159 16.761 1.959 1.00 86.12 74 SER A O 1
ATOM 567 N N . ALA A 1 75 ? 1.938 14.541 2.228 1.00 87.75 75 ALA A N 1
ATOM 568 C CA . ALA A 1 75 ? 2.757 14.471 3.433 1.00 87.75 75 ALA A CA 1
ATOM 569 C C . ALA A 1 75 ? 4.255 14.451 3.088 1.00 87.75 75 ALA A C 1
ATOM 571 O O . ALA A 1 75 ? 4.666 13.820 2.111 1.00 87.75 75 ALA A O 1
ATOM 572 N N . SER A 1 76 ? 5.070 15.112 3.912 1.00 89.75 76 SER A N 1
ATOM 573 C CA . SER A 1 76 ? 6.534 15.036 3.847 1.00 89.75 76 SER A CA 1
ATOM 574 C C . SER A 1 76 ? 7.030 13.833 4.643 1.00 89.75 76 SER A C 1
ATOM 576 O O . SER A 1 76 ? 6.627 13.660 5.787 1.00 89.75 76 SER A O 1
ATOM 578 N N . ALA A 1 77 ? 7.957 13.048 4.090 1.00 91.00 77 ALA A N 1
ATOM 579 C CA . ALA A 1 77 ? 8.578 11.937 4.819 1.00 91.00 77 ALA A CA 1
ATOM 580 C C . ALA A 1 77 ? 9.502 12.399 5.964 1.00 91.00 77 ALA A C 1
ATOM 582 O O . ALA A 1 77 ? 9.861 11.602 6.825 1.00 91.00 77 ALA A O 1
ATOM 583 N N . ALA A 1 78 ? 9.874 13.685 5.998 1.00 91.19 78 ALA A N 1
ATOM 584 C CA . ALA A 1 78 ? 10.693 14.260 7.066 1.00 91.19 78 ALA A CA 1
ATOM 585 C C . ALA A 1 78 ? 9.891 14.594 8.338 1.00 91.19 78 ALA A C 1
ATOM 587 O O . ALA A 1 78 ? 10.484 14.883 9.376 1.00 91.19 78 ALA A O 1
ATOM 588 N N . VAL A 1 79 ? 8.555 14.593 8.260 1.00 91.31 79 VAL A N 1
ATOM 589 C CA . VAL A 1 79 ? 7.671 14.952 9.373 1.00 91.31 79 VAL A CA 1
ATOM 590 C C . VAL A 1 79 ? 6.756 13.764 9.677 1.00 91.31 79 VAL A C 1
ATOM 592 O O . VAL A 1 79 ? 6.040 13.329 8.778 1.00 91.31 79 VAL A O 1
ATOM 595 N N . PRO A 1 80 ? 6.740 13.240 10.917 1.00 93.69 80 PRO A N 1
ATOM 596 C CA . PRO A 1 80 ? 5.852 12.142 11.281 1.00 93.69 80 PRO A CA 1
ATOM 597 C C . PRO A 1 80 ? 4.380 12.511 11.074 1.00 93.69 80 PRO A C 1
ATOM 599 O O . PRO A 1 80 ? 3.970 13.644 11.334 1.00 93.69 80 PRO A O 1
ATOM 602 N N . ILE A 1 81 ? 3.570 11.534 10.679 1.00 94.31 81 ILE A N 1
ATOM 603 C CA . ILE A 1 81 ? 2.116 11.667 10.604 1.00 94.31 81 ILE A CA 1
ATOM 604 C C . ILE A 1 81 ? 1.524 11.273 11.956 1.00 94.31 81 ILE A C 1
ATOM 606 O O . ILE A 1 81 ? 1.868 10.231 12.516 1.00 94.31 81 ILE A O 1
ATOM 610 N N . LEU A 1 82 ? 0.624 12.111 12.470 1.00 94.62 82 LEU A N 1
ATOM 611 C CA . LEU A 1 82 ? -0.206 11.787 13.625 1.00 94.62 82 LEU A CA 1
ATOM 612 C C . LEU A 1 82 ? -1.558 11.252 13.148 1.00 94.62 82 LEU A C 1
ATOM 614 O O . LEU A 1 82 ? -2.254 11.909 12.373 1.00 94.62 82 LEU A O 1
ATOM 618 N N . TYR A 1 83 ? -1.932 10.080 13.645 1.00 93.56 83 TYR A N 1
ATOM 619 C CA . TYR A 1 83 ? -3.224 9.450 13.414 1.00 93.56 83 TYR A CA 1
ATOM 620 C C . TYR A 1 83 ? -4.078 9.627 14.666 1.00 93.56 83 TYR A C 1
ATOM 622 O O . TYR A 1 83 ? -3.824 8.999 15.692 1.00 93.56 83 TYR A O 1
ATOM 630 N N . ASN A 1 84 ? -5.071 10.510 14.580 1.00 91.94 84 ASN A N 1
ATOM 631 C CA . ASN A 1 84 ? -6.080 10.684 15.618 1.00 91.94 84 ASN A CA 1
ATOM 632 C C . ASN A 1 84 ? -7.334 9.899 15.225 1.00 91.94 84 ASN A C 1
ATOM 634 O O . ASN A 1 84 ? -7.981 10.217 14.224 1.00 91.94 84 ASN A O 1
ATOM 638 N N . VAL A 1 85 ? -7.653 8.868 15.998 1.00 89.50 85 VAL A N 1
ATOM 639 C CA . VAL A 1 85 ? -8.812 8.007 15.780 1.00 89.50 85 VAL A CA 1
ATOM 640 C C . VAL A 1 85 ? -10.000 8.601 16.524 1.00 89.50 85 VAL A C 1
ATOM 642 O O . VAL A 1 85 ? -10.308 8.255 17.663 1.00 89.50 85 VAL A O 1
ATOM 645 N N . ASP A 1 86 ? -10.680 9.525 15.859 1.00 81.81 86 ASP A N 1
ATOM 646 C CA . ASP A 1 86 ? -11.898 10.131 16.375 1.00 81.81 86 ASP A CA 1
ATOM 647 C C . ASP A 1 86 ? -13.120 9.600 15.623 1.00 81.81 86 ASP A C 1
ATOM 649 O O . ASP A 1 86 ? -13.102 9.353 14.418 1.00 81.81 86 ASP A O 1
ATOM 653 N N . ARG A 1 87 ? -14.233 9.491 16.339 1.00 64.38 87 ARG A N 1
ATOM 654 C CA . ARG A 1 87 ? -15.542 9.290 15.732 1.00 64.38 87 ARG A CA 1
ATOM 655 C C . ARG A 1 87 ? -16.099 10.596 15.128 1.00 64.38 87 ARG A C 1
ATOM 657 O O . ARG A 1 87 ? -17.136 10.504 14.471 1.00 64.38 87 ARG A O 1
ATOM 664 N N . ARG A 1 88 ? -15.488 11.789 15.351 1.00 53.22 88 ARG A N 1
ATOM 665 C CA . ARG A 1 88 ? -16.015 13.123 14.937 1.00 53.22 88 ARG A CA 1
ATOM 666 C C . ARG A 1 88 ? -15.016 14.327 14.741 1.00 53.22 88 ARG A C 1
ATOM 668 O O . ARG A 1 88 ? -15.334 15.410 15.238 1.00 53.22 88 ARG A O 1
ATOM 675 N N . GLY A 1 89 ? -13.912 14.292 13.960 1.00 45.19 89 GLY A N 1
ATOM 676 C CA . GLY A 1 89 ? -13.090 15.537 13.820 1.00 45.19 89 GLY A CA 1
ATOM 677 C C . GLY A 1 89 ? -11.936 15.669 12.793 1.00 45.19 89 GLY A C 1
ATOM 678 O O . GLY A 1 89 ? -11.409 14.680 12.307 1.00 45.19 89 GLY A O 1
ATOM 679 N N . ARG A 1 90 ? -11.569 16.943 12.485 1.00 37.03 90 ARG A N 1
ATOM 680 C CA . ARG A 1 90 ? -10.758 17.512 11.354 1.00 37.03 90 ARG A CA 1
ATOM 681 C C . ARG A 1 90 ? -9.348 16.926 11.126 1.00 37.03 90 ARG A C 1
ATOM 683 O O . ARG A 1 90 ? -8.621 16.662 12.076 1.00 37.03 90 ARG A O 1
ATOM 690 N N . THR A 1 91 ? -8.928 16.833 9.853 1.00 49.41 91 THR A N 1
ATOM 691 C CA . THR A 1 91 ? -7.828 15.936 9.437 1.00 49.41 91 THR A CA 1
ATOM 692 C C . THR A 1 91 ? -7.111 16.391 8.150 1.00 49.41 91 THR A C 1
ATOM 694 O O . THR A 1 91 ? -7.717 17.048 7.310 1.00 49.41 91 THR A O 1
ATOM 697 N N . ILE A 1 92 ? -5.833 16.018 7.971 1.00 51.25 92 ILE A N 1
ATOM 698 C CA . ILE A 1 92 ? -5.063 16.155 6.703 1.00 51.25 92 ILE A CA 1
ATOM 699 C C . ILE A 1 92 ? -5.308 14.991 5.721 1.00 51.25 92 ILE A C 1
ATOM 701 O O . ILE A 1 92 ? -5.014 15.079 4.531 1.00 51.25 92 ILE A O 1
ATOM 705 N N . PHE A 1 93 ? -5.856 13.901 6.246 1.00 56.06 93 PHE A N 1
ATOM 706 C CA . PHE A 1 93 ? -6.283 12.692 5.563 1.00 56.06 93 PHE A CA 1
ATOM 707 C C . PHE A 1 93 ? -7.501 12.193 6.330 1.00 56.06 93 PHE A C 1
ATOM 709 O O . PHE A 1 93 ? -7.379 11.883 7.510 1.00 56.06 93 PHE A O 1
ATOM 716 N N . LEU A 1 94 ? -8.675 12.163 5.709 1.00 72.50 94 LEU A N 1
ATOM 717 C CA . LEU A 1 94 ? -9.870 11.630 6.357 1.00 72.50 94 LEU A CA 1
ATOM 718 C C . LEU A 1 94 ? -10.030 10.182 5.912 1.00 72.50 94 LEU A C 1
ATOM 720 O O . LEU A 1 94 ? -10.207 9.946 4.719 1.00 72.50 94 LEU A O 1
ATOM 724 N N . MET A 1 95 ? -10.007 9.241 6.853 1.00 76.69 95 MET A N 1
ATOM 725 C CA . MET A 1 95 ? -10.453 7.872 6.616 1.00 76.69 95 MET A CA 1
ATOM 726 C C . MET A 1 95 ? -11.710 7.602 7.427 1.00 76.69 95 MET A C 1
ATOM 728 O O . MET A 1 95 ? -11.727 7.746 8.646 1.00 76.69 95 MET A O 1
ATOM 732 N N . LEU A 1 96 ? -12.747 7.161 6.729 1.00 76.94 96 LEU A N 1
ATOM 733 C CA . LEU A 1 96 ? -13.928 6.554 7.308 1.00 76.94 96 LEU A CA 1
ATOM 734 C C . LEU A 1 96 ? -13.786 5.048 7.114 1.00 76.94 96 LEU A C 1
ATOM 736 O O . LEU A 1 96 ? -13.842 4.552 5.992 1.00 76.94 96 LEU A O 1
ATOM 740 N N . CYS A 1 97 ? -13.564 4.326 8.203 1.00 74.88 97 CYS A N 1
ATOM 741 C CA . CYS A 1 97 ? -13.551 2.868 8.211 1.00 74.88 97 CYS A CA 1
ATOM 742 C C . CYS A 1 97 ? -14.774 2.352 8.974 1.00 74.88 97 CYS A C 1
ATOM 744 O O . CYS A 1 97 ? -15.196 2.940 9.972 1.00 74.88 97 CYS A O 1
ATOM 746 N N . SER A 1 98 ? -15.363 1.267 8.474 1.00 72.19 98 SER A N 1
ATOM 747 C CA . SER A 1 98 ? -16.538 0.637 9.069 1.00 72.19 98 SER A CA 1
ATOM 748 C C . SER A 1 98 ? -16.209 -0.791 9.485 1.00 72.19 98 SER A C 1
ATOM 750 O O . SER A 1 98 ? -15.542 -1.549 8.769 1.00 72.19 98 SER A O 1
ATOM 752 N N . PHE A 1 99 ? -16.688 -1.134 10.674 1.00 80.19 99 PHE A N 1
ATOM 753 C CA . PHE A 1 99 ? -16.401 -2.377 11.368 1.00 80.19 99 PHE A CA 1
ATOM 754 C C . PHE A 1 99 ? -17.712 -3.071 11.714 1.00 80.19 99 PHE A C 1
ATOM 756 O O . PHE A 1 99 ? -18.636 -2.447 12.235 1.00 80.19 99 PHE A O 1
ATOM 763 N N . GLN A 1 100 ? -17.781 -4.370 11.444 1.00 77.44 100 GLN A N 1
ATOM 764 C CA . GLN A 1 100 ? -18.966 -5.186 11.677 1.00 77.44 100 GLN A CA 1
ATOM 765 C C . GLN A 1 100 ? -18.558 -6.452 12.423 1.00 77.44 100 GLN A C 1
ATOM 767 O O . GLN A 1 100 ? -17.464 -6.982 12.229 1.00 77.44 100 GLN A O 1
ATOM 772 N N . ARG A 1 101 ? -19.433 -6.942 13.303 1.00 81.50 101 ARG A N 1
ATOM 773 C CA . ARG A 1 101 ? -19.250 -8.270 13.892 1.00 81.50 101 ARG A CA 1
ATOM 774 C C . ARG A 1 101 ? -19.435 -9.328 12.801 1.00 81.50 101 ARG A C 1
ATOM 776 O O . ARG A 1 101 ? -20.411 -9.220 12.061 1.00 81.50 101 ARG A O 1
ATOM 783 N N . PRO A 1 102 ? -18.562 -10.341 12.705 1.00 80.56 102 PRO A N 1
ATOM 784 C CA . PRO A 1 102 ? -18.768 -11.441 11.772 1.00 80.56 102 PRO A CA 1
ATOM 785 C C . PRO A 1 102 ? -20.140 -12.099 11.972 1.00 80.56 102 PRO A C 1
ATOM 787 O O . PRO A 1 102 ? -20.538 -12.405 13.098 1.00 80.56 102 PRO A O 1
ATOM 790 N N . GLU A 1 103 ? -20.865 -12.316 10.876 1.00 80.69 103 GLU A N 1
ATOM 791 C CA . GLU A 1 103 ? -22.202 -12.909 10.884 1.00 80.69 103 GLU A CA 1
ATOM 792 C C . GLU A 1 103 ? -22.143 -14.350 10.348 1.00 80.69 103 GLU A C 1
ATOM 794 O O . GLU A 1 103 ? -21.868 -14.547 9.165 1.00 80.69 103 GLU A O 1
ATOM 799 N N . PRO A 1 104 ? -22.452 -15.381 11.162 1.00 74.44 104 PRO A N 1
ATOM 800 C CA . PRO A 1 104 ? -22.236 -16.786 10.784 1.00 74.44 104 PRO A CA 1
ATOM 801 C C . PRO A 1 104 ? -23.018 -17.297 9.564 1.00 74.44 104 PRO A C 1
ATOM 803 O O . PRO A 1 104 ? -22.763 -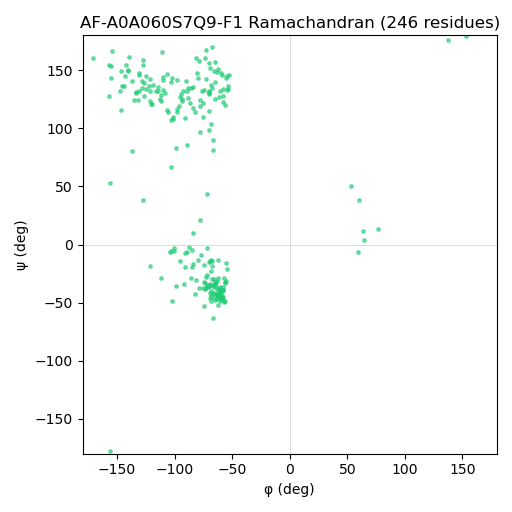18.403 9.098 1.00 74.44 104 PRO A O 1
ATOM 806 N N . ARG A 1 105 ? -24.028 -16.558 9.090 1.00 79.81 105 ARG A N 1
ATOM 807 C CA . ARG A 1 105 ? -24.940 -16.979 8.011 1.00 79.81 105 ARG A CA 1
ATOM 808 C C . ARG A 1 105 ? -25.029 -15.948 6.888 1.00 79.81 105 ARG A C 1
ATOM 810 O O . ARG A 1 105 ? -26.110 -15.721 6.349 1.00 79.81 105 ARG A O 1
ATOM 817 N N . GLN A 1 106 ? -23.910 -15.315 6.545 1.00 77.75 106 GLN A N 1
ATOM 818 C CA . GLN A 1 106 ? -23.873 -14.422 5.392 1.00 77.75 106 GLN A CA 1
ATOM 819 C C . GLN A 1 106 ? -23.978 -15.206 4.076 1.00 77.75 106 GLN A C 1
ATOM 821 O O . GLN A 1 106 ? -23.232 -16.167 3.874 1.00 77.75 106 GLN A O 1
ATOM 826 N N . PRO A 1 107 ? -24.889 -14.813 3.165 1.00 81.50 107 PRO A N 1
ATOM 827 C CA . PRO A 1 107 ? -24.876 -15.310 1.798 1.00 81.50 107 PRO A CA 1
ATOM 828 C C . PRO A 1 107 ? -23.538 -14.988 1.134 1.00 81.50 107 PRO A C 1
ATOM 830 O O . PRO A 1 107 ? -23.060 -13.857 1.212 1.00 81.50 107 PRO A O 1
ATOM 833 N N . THR A 1 108 ? -22.950 -15.970 0.456 1.00 83.25 108 THR A N 1
ATOM 834 C CA . THR A 1 108 ? -21.700 -15.790 -0.280 1.00 83.2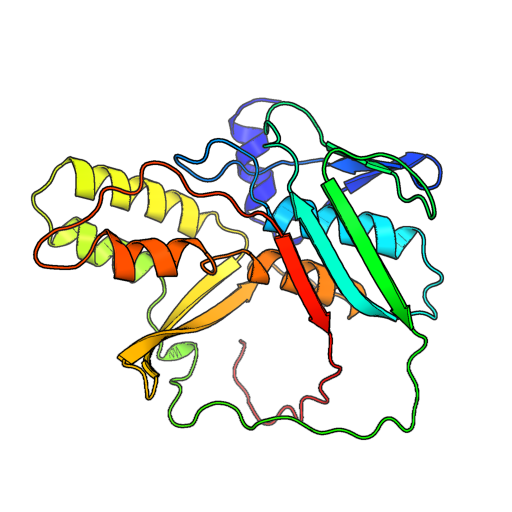5 108 THR A CA 1
ATOM 835 C C . THR A 1 108 ? -21.972 -15.807 -1.777 1.00 83.25 108 THR A C 1
ATOM 837 O O . THR A 1 108 ? -22.647 -16.686 -2.312 1.00 83.25 108 THR A O 1
ATOM 840 N N . PHE A 1 109 ? -21.442 -14.804 -2.464 1.00 84.31 109 PHE A N 1
ATOM 841 C CA . PHE A 1 109 ? -21.421 -14.736 -3.914 1.00 84.31 109 PHE A CA 1
ATOM 842 C C . PHE A 1 109 ? -20.135 -14.041 -4.335 1.00 84.31 109 PHE A C 1
ATOM 844 O O . PHE A 1 109 ? -19.753 -13.025 -3.756 1.00 84.31 109 PHE A O 1
ATOM 851 N N . GLN A 1 110 ? -19.476 -14.585 -5.350 1.00 86.19 110 GLN A N 1
ATOM 852 C CA . GLN A 1 110 ? -18.282 -13.994 -5.931 1.00 86.19 110 GLN A CA 1
ATOM 853 C C . GLN A 1 110 ? -18.243 -14.280 -7.423 1.00 86.19 110 GLN A C 1
ATOM 855 O O . GLN A 1 110 ? -18.699 -15.331 -7.882 1.00 86.19 110 GLN A O 1
ATOM 860 N N . LEU A 1 111 ? -17.654 -13.357 -8.174 1.00 86.81 111 LEU A N 1
ATOM 861 C CA . LEU A 1 111 ? -17.303 -13.621 -9.560 1.00 86.81 111 LEU A CA 1
ATOM 862 C C . LEU A 1 111 ? -16.097 -14.573 -9.603 1.00 86.81 111 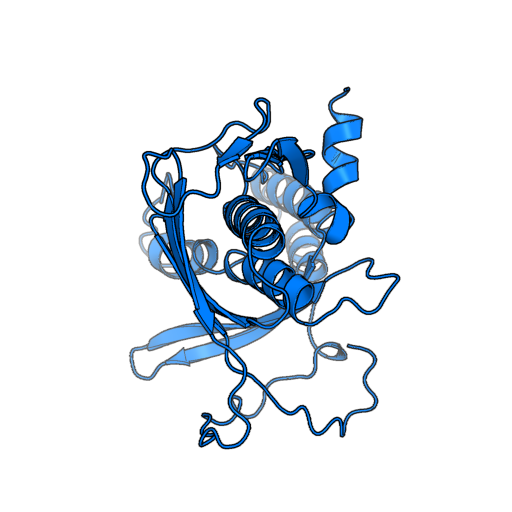LEU A C 1
ATOM 864 O O . LEU A 1 111 ? -15.209 -14.464 -8.752 1.00 86.81 111 LEU A O 1
ATOM 868 N N . PRO A 1 112 ? -16.045 -15.512 -10.563 1.00 87.56 112 PRO A N 1
ATOM 869 C CA . PRO A 1 112 ? -14.889 -16.383 -10.712 1.00 87.56 112 PRO A CA 1
ATOM 870 C C . PRO A 1 112 ? -13.641 -15.564 -11.064 1.00 87.56 112 PRO A C 1
ATOM 872 O O . PRO A 1 112 ? -13.722 -14.547 -11.757 1.00 87.56 112 PRO A O 1
ATOM 875 N N . MET A 1 113 ? -12.474 -16.038 -10.616 1.00 87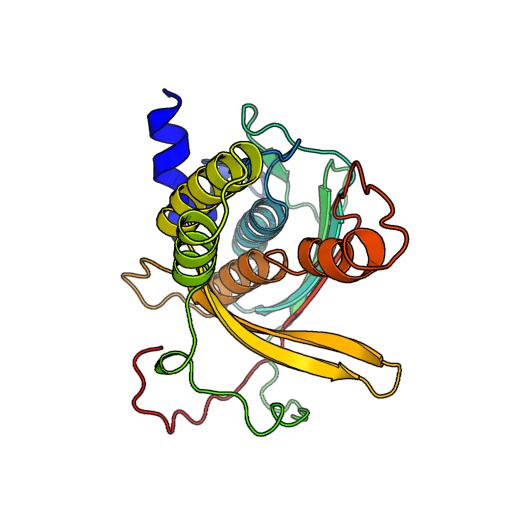.75 113 MET A N 1
ATOM 876 C CA . MET A 1 113 ? -11.193 -15.489 -11.059 1.00 87.75 113 MET A CA 1
ATOM 877 C C . MET A 1 113 ? -11.115 -15.539 -12.598 1.00 87.75 113 MET A C 1
ATOM 879 O O . MET A 1 113 ? -11.589 -16.514 -13.192 1.00 87.75 113 MET A O 1
ATOM 883 N N . PRO A 1 114 ? -10.516 -14.533 -13.266 1.00 87.44 114 PRO A N 1
ATOM 884 C CA . PRO A 1 114 ? -10.355 -14.567 -14.713 1.00 87.44 114 PRO A CA 1
ATOM 885 C C . PRO A 1 114 ? -9.665 -15.868 -15.177 1.00 87.44 114 PRO A C 1
ATOM 887 O O . PRO A 1 114 ? -8.673 -16.275 -14.573 1.00 87.44 114 PRO A O 1
ATOM 890 N N . PRO A 1 115 ? -10.136 -16.528 -16.252 1.00 88.12 115 PRO A N 1
ATOM 891 C CA . PRO A 1 115 ? -9.549 -17.787 -16.720 1.00 88.12 115 PRO A CA 1
ATOM 892 C C . PRO A 1 115 ? -8.166 -17.549 -17.329 1.00 88.12 115 PRO A C 1
ATOM 894 O O . PRO A 1 115 ? -7.923 -16.454 -17.826 1.00 88.12 115 PRO A O 1
ATOM 897 N N . ASN A 1 116 ? -7.287 -18.555 -17.371 1.00 89.75 116 ASN A N 1
ATOM 898 C CA . ASN A 1 116 ? -5.951 -18.478 -17.995 1.00 89.75 116 ASN A CA 1
ATOM 899 C C . ASN A 1 116 ? -5.022 -17.413 -17.375 1.00 89.75 116 ASN A C 1
ATOM 901 O O . ASN A 1 116 ? -4.315 -16.703 -18.090 1.00 89.75 116 ASN A O 1
ATOM 905 N N . VAL A 1 117 ? -5.059 -17.236 -16.052 1.00 91.88 117 VAL A N 1
ATOM 906 C CA . VAL A 1 117 ? -4.045 -16.443 -15.337 1.00 91.88 117 VAL A CA 1
ATOM 907 C C . VAL A 1 117 ? -2.868 -17.369 -15.003 1.00 91.88 117 VAL A C 1
ATOM 909 O O . VAL A 1 117 ? -3.106 -18.387 -14.353 1.00 91.88 117 VAL A O 1
ATOM 912 N N . PRO A 1 118 ? -1.631 -17.069 -15.447 1.00 93.62 118 PRO A N 1
ATOM 913 C CA . PRO A 1 118 ? -0.461 -17.875 -15.099 1.00 93.62 118 PRO A CA 1
ATOM 914 C C . PRO A 1 118 ? -0.211 -17.864 -13.588 1.00 93.62 118 PRO A C 1
ATOM 916 O O . PRO A 1 118 ? -0.549 -16.893 -12.899 1.00 93.62 118 PRO A O 1
ATOM 919 N N . SER A 1 119 ? 0.380 -18.941 -13.067 1.00 93.62 119 SER A N 1
ATOM 920 C CA . SER A 1 119 ? 0.713 -19.024 -11.645 1.00 93.62 119 SER A CA 1
ATOM 921 C C . SER A 1 119 ? 1.773 -17.974 -11.272 1.00 93.62 119 SER A C 1
ATOM 923 O O . SER A 1 119 ? 2.523 -17.528 -12.147 1.00 93.62 119 SER A O 1
ATOM 925 N N . PRO A 1 120 ? 1.887 -17.568 -9.994 1.00 92.75 120 PRO A N 1
ATOM 926 C CA . PRO A 1 120 ? 2.925 -16.631 -9.570 1.00 92.75 120 PRO A CA 1
ATOM 927 C C . PRO A 1 120 ? 4.347 -17.088 -9.919 1.00 92.75 120 PRO A C 1
ATOM 929 O O . PRO A 1 120 ? 5.206 -16.241 -10.159 1.00 92.75 120 PRO A O 1
ATOM 932 N N . ASP A 1 121 ? 4.613 -18.397 -9.938 1.00 92.31 121 ASP A N 1
ATOM 933 C CA . ASP A 1 121 ? 5.932 -18.957 -10.260 1.00 92.31 121 ASP A CA 1
ATOM 934 C C . ASP A 1 121 ? 6.267 -18.847 -11.755 1.00 92.31 121 ASP A C 1
ATOM 936 O O . ASP A 1 121 ? 7.431 -18.671 -12.107 1.00 92.31 121 ASP A O 1
ATOM 940 N N . ASP A 1 122 ? 5.249 -18.836 -12.620 1.00 93.31 122 ASP A N 1
ATOM 941 C CA . ASP A 1 122 ? 5.396 -18.664 -14.072 1.00 93.31 122 ASP A CA 1
ATOM 942 C C . ASP A 1 122 ? 5.461 -17.186 -14.505 1.00 93.31 122 ASP A C 1
ATOM 944 O O . ASP A 1 122 ? 5.619 -16.881 -15.688 1.00 93.31 122 ASP A O 1
ATOM 948 N N . CYS A 1 123 ? 5.293 -16.247 -13.569 1.00 93.19 123 CYS A N 1
ATOM 949 C CA . CYS A 1 123 ? 5.259 -14.814 -13.857 1.00 93.19 123 CYS A CA 1
ATOM 950 C C . CYS A 1 123 ? 6.610 -14.139 -13.605 1.00 93.19 123 CYS A C 1
ATOM 952 O O . CYS A 1 123 ? 7.277 -14.380 -12.596 1.00 93.19 123 CYS A O 1
ATOM 954 N N . GLU A 1 124 ? 6.968 -13.190 -14.470 1.00 90.12 124 GLU A N 1
ATOM 955 C CA . GLU A 1 124 ? 8.162 -12.369 -14.276 1.00 90.12 124 GLU A CA 1
ATOM 956 C C . GLU A 1 124 ? 7.924 -11.292 -13.205 1.00 90.12 124 GLU A C 1
ATOM 958 O O . GLU A 1 124 ? 6.927 -10.556 -13.230 1.00 90.12 124 GLU A O 1
ATOM 963 N N . GLY A 1 125 ? 8.871 -11.172 -12.272 1.00 90.75 125 GLY A N 1
ATOM 964 C CA . GLY A 1 125 ? 8.923 -10.059 -11.325 1.00 90.75 125 GLY A CA 1
ATOM 965 C C . GLY A 1 125 ? 9.206 -8.734 -12.026 1.00 90.75 125 GLY A C 1
ATOM 966 O O . GLY A 1 125 ? 9.900 -8.680 -13.046 1.00 90.75 125 GLY A O 1
ATOM 967 N N . THR A 1 126 ? 8.687 -7.638 -11.473 1.00 88.75 126 THR A N 1
ATOM 968 C CA . THR A 1 126 ? 8.924 -6.291 -12.022 1.00 88.75 126 THR A CA 1
ATOM 969 C C . THR A 1 126 ? 10.409 -5.926 -12.117 1.00 88.75 126 THR A C 1
ATOM 971 O O . THR A 1 126 ? 10.811 -5.202 -13.024 1.00 88.75 126 THR A O 1
ATOM 974 N N . GLU A 1 127 ? 11.235 -6.480 -11.234 1.00 90.75 127 GLU A N 1
ATOM 975 C CA . GLU A 1 127 ? 12.689 -6.374 -11.216 1.00 90.75 127 GLU A CA 1
ATOM 976 C C . GLU A 1 127 ? 13.297 -6.897 -12.524 1.00 90.75 127 GLU A C 1
ATOM 978 O O . GLU A 1 127 ? 14.077 -6.205 -13.170 1.00 90.75 127 GLU A O 1
ATOM 983 N N . VAL A 1 128 ? 12.875 -8.078 -12.981 1.00 91.94 128 VAL A N 1
ATOM 984 C CA . VAL A 1 128 ? 13.381 -8.695 -14.219 1.00 91.94 128 VAL A CA 1
ATOM 985 C C . VAL A 1 128 ? 13.042 -7.831 -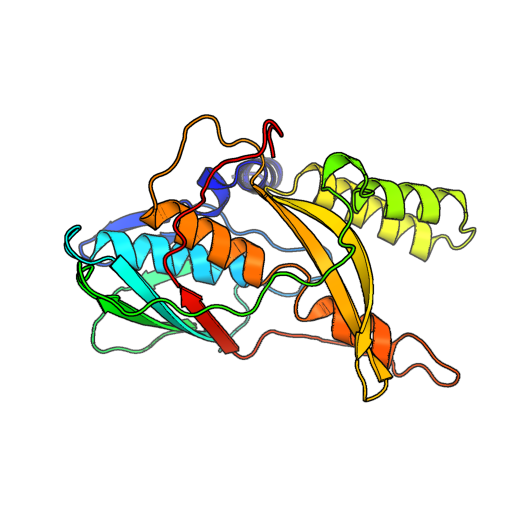15.436 1.00 91.94 128 VAL A C 1
ATOM 987 O O . VAL A 1 128 ? 13.866 -7.660 -16.336 1.00 91.94 128 VAL A O 1
ATOM 990 N N . ILE A 1 129 ? 11.850 -7.227 -15.439 1.00 88.44 129 ILE A N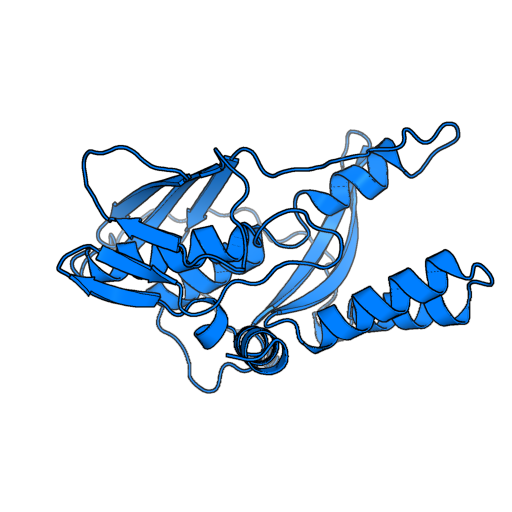 1
ATOM 991 C CA . ILE A 1 129 ? 11.402 -6.325 -16.507 1.00 88.44 129 ILE A CA 1
ATOM 992 C C . ILE A 1 129 ? 12.309 -5.086 -16.582 1.00 88.44 129 ILE A C 1
ATOM 994 O O . ILE A 1 129 ? 12.759 -4.719 -17.670 1.00 88.44 129 ILE A O 1
ATOM 998 N N . TYR A 1 130 ? 12.616 -4.453 -15.445 1.00 89.94 130 TYR A N 1
ATOM 999 C CA . TYR A 1 130 ? 13.513 -3.293 -15.415 1.00 89.94 130 TYR A CA 1
ATOM 1000 C C . TYR A 1 130 ? 14.969 -3.663 -15.741 1.00 89.94 130 TYR A C 1
ATOM 1002 O O . TYR A 1 130 ? 15.646 -2.893 -16.421 1.00 89.94 130 TYR A O 1
ATOM 1010 N N . GLU A 1 131 ? 15.451 -4.841 -15.328 1.00 92.25 131 GLU A N 1
ATOM 1011 C CA . GLU A 1 131 ? 16.786 -5.340 -15.695 1.00 92.25 131 GLU A CA 1
ATOM 1012 C C . GLU A 1 131 ? 16.919 -5.563 -17.203 1.00 92.25 131 GLU A C 1
ATOM 1014 O O . GLU A 1 131 ? 17.940 -5.205 -17.795 1.00 92.25 131 GLU A O 1
ATOM 1019 N N . ARG A 1 132 ? 15.889 -6.134 -17.837 1.00 92.25 132 ARG A N 1
ATOM 1020 C CA . ARG A 1 132 ? 15.835 -6.309 -19.291 1.00 92.25 132 ARG A CA 1
ATOM 1021 C C . ARG A 1 132 ? 15.865 -4.957 -20.000 1.00 92.25 132 ARG A C 1
ATOM 1023 O O . ARG A 1 132 ? 16.744 -4.727 -20.827 1.00 92.25 132 ARG A O 1
ATOM 1030 N N . LEU A 1 133 ? 14.978 -4.038 -19.610 1.00 88.69 133 LEU A N 1
ATOM 1031 C CA . LEU A 1 133 ? 14.901 -2.702 -20.208 1.00 88.69 133 LEU A CA 1
ATOM 1032 C C . LEU A 1 133 ? 16.222 -1.929 -20.072 1.00 88.69 133 LEU A C 1
ATOM 1034 O O . LEU A 1 133 ? 16.652 -1.273 -21.019 1.00 88.69 133 LEU A O 1
ATOM 1038 N N . PHE A 1 134 ? 16.890 -2.039 -18.921 1.00 91.50 134 PHE A N 1
ATOM 1039 C CA . PHE A 1 134 ? 18.203 -1.438 -18.689 1.00 91.50 134 PHE A CA 1
ATOM 1040 C C . PHE A 1 134 ? 19.271 -1.947 -19.671 1.00 91.50 134 PHE A C 1
ATOM 1042 O O . PHE A 1 134 ? 20.095 -1.158 -20.142 1.00 91.50 134 PHE A O 1
ATOM 1049 N N . LYS A 1 135 ? 19.267 -3.252 -19.977 1.00 93.06 135 LYS A N 1
ATOM 1050 C CA . LYS A 1 135 ? 20.222 -3.886 -20.901 1.00 93.06 135 LYS A CA 1
ATOM 1051 C C . LYS A 1 135 ? 19.942 -3.534 -22.362 1.00 93.06 135 LYS A C 1
ATOM 1053 O O . LYS A 1 135 ? 20.886 -3.348 -23.123 1.00 93.06 135 LYS A O 1
ATOM 1058 N N . GLU A 1 136 ? 18.671 -3.457 -22.743 1.00 92.25 136 GLU A N 1
ATOM 1059 C CA . GLU A 1 136 ? 18.246 -3.254 -24.135 1.00 92.25 136 GLU A CA 1
ATOM 1060 C C . GLU A 1 136 ? 18.297 -1.787 -24.579 1.00 92.25 136 GLU A C 1
ATOM 1062 O O . GLU A 1 136 ? 18.521 -1.496 -25.754 1.00 92.25 136 GLU A O 1
ATOM 1067 N N . THR A 1 137 ? 18.090 -0.842 -23.659 1.00 90.56 137 THR A N 1
ATOM 1068 C CA . THR A 1 137 ? 18.070 0.584 -24.000 1.00 90.56 137 THR A CA 1
ATOM 1069 C C . THR A 1 137 ? 19.476 1.177 -24.137 1.00 90.56 137 THR A C 1
ATOM 1071 O O . THR A 1 137 ? 20.402 0.820 -23.409 1.00 90.56 137 THR A O 1
ATOM 1074 N N . ASN A 1 138 ? 19.629 2.165 -25.022 1.00 91.81 138 ASN A N 1
ATOM 1075 C CA . ASN A 1 138 ? 20.832 3.004 -25.120 1.00 91.81 138 ASN A CA 1
ATOM 1076 C C . ASN A 1 138 ? 20.636 4.407 -24.518 1.00 91.81 138 ASN A C 1
ATOM 1078 O O . ASN A 1 138 ? 21.597 5.165 -24.408 1.00 91.81 138 ASN A O 1
ATOM 1082 N N . ASP A 1 139 ? 19.415 4.757 -24.103 1.00 90.94 139 ASP A N 1
ATOM 1083 C CA . ASP A 1 139 ? 19.113 6.064 -23.518 1.00 90.94 139 ASP A CA 1
ATOM 1084 C C . ASP A 1 139 ? 19.576 6.126 -22.052 1.00 90.94 139 ASP A C 1
ATOM 1086 O O . ASP A 1 139 ? 19.100 5.375 -21.196 1.00 90.94 139 ASP A O 1
ATOM 1090 N N . ALA A 1 140 ? 20.491 7.053 -21.755 1.00 91.62 140 ALA A N 1
ATOM 1091 C CA . ALA A 1 140 ? 21.049 7.250 -20.420 1.00 91.62 140 ALA A CA 1
ATOM 1092 C C . ALA A 1 140 ? 19.983 7.563 -19.354 1.00 91.62 140 ALA A C 1
ATOM 1094 O O . ALA A 1 140 ? 20.080 7.062 -18.235 1.00 91.62 140 ALA A O 1
ATOM 1095 N N . LYS A 1 141 ? 18.937 8.328 -19.694 1.00 84.38 141 LYS A N 1
ATOM 1096 C CA . LYS A 1 141 ? 17.854 8.674 -18.758 1.00 84.38 141 LYS A CA 1
ATOM 1097 C C . LYS A 1 141 ? 16.981 7.467 -18.447 1.00 84.38 141 LYS A C 1
ATOM 1099 O O . LYS A 1 141 ? 16.523 7.307 -17.318 1.00 84.38 141 LYS A O 1
ATOM 1104 N N . VAL A 1 142 ? 16.748 6.610 -19.442 1.00 85.81 142 VAL A N 1
ATOM 1105 C CA . VAL A 1 142 ? 16.004 5.359 -19.242 1.00 85.81 142 VAL A CA 1
ATOM 1106 C C . VAL A 1 142 ? 16.820 4.399 -18.382 1.00 85.81 142 VAL A C 1
ATOM 1108 O O . VAL A 1 142 ? 16.259 3.781 -17.482 1.00 85.81 142 VAL A O 1
ATOM 1111 N N . LYS A 1 143 ? 18.141 4.319 -18.591 1.00 89.81 143 LYS A N 1
ATOM 1112 C CA . LYS A 1 143 ? 19.033 3.523 -17.735 1.00 89.81 143 LYS A CA 1
ATOM 1113 C C . LYS A 1 143 ? 19.009 3.989 -16.284 1.00 89.81 143 LYS A C 1
ATOM 1115 O O . LYS A 1 143 ? 18.820 3.161 -15.399 1.00 89.81 143 LYS A O 1
ATOM 1120 N N . GLU A 1 144 ? 19.153 5.291 -16.048 1.00 89.38 144 GLU A N 1
ATOM 1121 C CA . GLU A 1 144 ? 19.072 5.882 -14.708 1.00 89.38 144 GLU A CA 1
ATOM 1122 C C . GLU A 1 144 ? 17.734 5.547 -14.037 1.00 89.38 144 GLU A C 1
ATOM 1124 O O . GLU A 1 144 ? 17.710 5.025 -12.925 1.00 89.38 144 GLU A O 1
ATOM 1129 N N . PHE A 1 145 ? 16.622 5.745 -14.752 1.00 87.69 145 PHE A N 1
ATOM 1130 C CA . PHE A 1 145 ? 15.294 5.391 -14.258 1.00 87.69 145 PHE A CA 1
ATOM 1131 C C . PHE A 1 145 ? 15.182 3.904 -13.895 1.00 87.69 145 PHE A C 1
ATOM 1133 O O . PHE A 1 145 ? 14.669 3.575 -12.827 1.00 87.69 145 PHE A O 1
ATOM 1140 N N . CYS A 1 146 ? 15.678 3.002 -14.747 1.00 89.44 146 CYS A N 1
ATOM 1141 C CA . CYS A 1 146 ? 15.647 1.567 -14.467 1.00 89.44 146 CYS A CA 1
ATOM 1142 C C . CYS A 1 146 ? 16.462 1.219 -13.219 1.00 89.44 146 CYS A C 1
ATOM 1144 O O . CYS A 1 146 ? 15.976 0.456 -12.394 1.00 89.44 146 CYS A O 1
ATOM 1146 N N . LEU A 1 147 ? 17.656 1.797 -13.039 1.00 91.44 147 LEU A N 1
ATOM 1147 C CA . LEU A 1 147 ? 18.469 1.571 -11.838 1.00 91.44 147 LEU A CA 1
ATOM 1148 C C . LEU A 1 147 ? 17.740 2.017 -10.566 1.00 91.44 147 LEU A C 1
ATOM 1150 O O . LEU A 1 147 ? 17.672 1.249 -9.609 1.00 91.44 147 LEU A O 1
ATOM 1154 N N . THR A 1 148 ? 17.139 3.211 -10.578 1.00 90.31 148 THR A N 1
ATOM 1155 C CA . THR A 1 148 ? 16.351 3.713 -9.445 1.00 90.31 148 THR A CA 1
ATOM 1156 C C . THR A 1 148 ? 15.177 2.789 -9.116 1.00 90.31 148 THR A C 1
ATOM 1158 O O . THR A 1 148 ? 14.960 2.454 -7.953 1.00 90.31 148 THR A O 1
ATOM 1161 N N . MET A 1 149 ? 14.427 2.351 -10.131 1.00 89.25 149 MET A N 1
ATOM 1162 C CA . MET A 1 149 ? 13.294 1.446 -9.926 1.00 89.25 149 MET A CA 1
ATOM 1163 C C . MET A 1 149 ? 13.741 0.058 -9.456 1.00 89.25 149 MET A C 1
ATOM 1165 O O . MET A 1 149 ? 13.052 -0.553 -8.648 1.00 89.25 149 MET A O 1
ATOM 1169 N N . LEU A 1 150 ? 14.890 -0.442 -9.916 1.00 90.94 150 LEU A N 1
ATOM 1170 C CA . LEU A 1 150 ? 15.439 -1.727 -9.477 1.00 90.94 150 LEU A CA 1
ATOM 1171 C C . LEU A 1 150 ? 15.829 -1.723 -8.007 1.00 90.94 150 LEU A C 1
ATOM 1173 O O . LEU A 1 150 ? 15.481 -2.655 -7.284 1.00 90.94 150 LEU A O 1
ATOM 1177 N N . GLU A 1 151 ? 16.548 -0.692 -7.568 1.00 90.44 151 GLU A N 1
ATOM 1178 C CA . GLU A 1 151 ? 16.924 -0.549 -6.162 1.00 90.44 151 GLU A CA 1
ATOM 1179 C C . GLU A 1 151 ? 15.680 -0.468 -5.275 1.00 90.44 151 GLU A C 1
ATOM 1181 O O . GLU A 1 151 ? 15.590 -1.157 -4.259 1.00 90.44 151 GLU A O 1
ATOM 1186 N N . GLU A 1 152 ? 14.683 0.303 -5.703 1.00 90.12 152 GLU A N 1
ATOM 1187 C CA . GLU A 1 152 ? 13.434 0.432 -4.971 1.00 90.12 152 GLU A CA 1
ATOM 1188 C C . GLU A 1 152 ? 12.635 -0.876 -4.926 1.00 90.12 152 GLU A C 1
ATOM 1190 O O . GLU A 1 152 ? 12.205 -1.276 -3.848 1.00 90.12 152 GLU A O 1
ATOM 1195 N N . ARG A 1 153 ? 12.474 -1.590 -6.049 1.00 90.62 153 ARG A N 1
ATOM 1196 C CA . ARG A 1 153 ? 11.768 -2.883 -6.070 1.00 90.62 153 ARG A CA 1
ATOM 1197 C C . ARG A 1 153 ? 12.453 -3.932 -5.191 1.00 90.62 153 ARG A C 1
ATOM 1199 O O . ARG A 1 153 ? 11.765 -4.649 -4.469 1.00 90.62 153 ARG A O 1
ATOM 1206 N N . ARG A 1 154 ? 13.791 -3.979 -5.184 1.00 88.50 154 ARG A N 1
ATOM 1207 C CA . ARG A 1 154 ? 14.572 -4.907 -4.343 1.00 88.50 154 ARG A CA 1
ATOM 1208 C C . ARG A 1 154 ? 14.394 -4.655 -2.846 1.00 88.50 154 ARG A C 1
ATOM 1210 O O . ARG A 1 154 ? 14.427 -5.609 -2.077 1.00 88.50 154 ARG A O 1
ATOM 1217 N N . ARG A 1 155 ? 14.205 -3.394 -2.448 1.00 88.00 155 ARG A N 1
ATOM 1218 C CA . ARG A 1 155 ? 13.942 -2.995 -1.056 1.00 88.00 155 ARG A CA 1
ATOM 1219 C C . ARG A 1 155 ? 12.460 -2.943 -0.698 1.00 88.00 155 ARG A C 1
ATOM 1221 O O . ARG A 1 155 ? 12.125 -2.731 0.458 1.00 88.00 155 ARG A O 1
ATOM 1228 N N . SER A 1 156 ? 11.564 -3.103 -1.666 1.00 90.62 156 SER A N 1
ATOM 1229 C CA . SER A 1 156 ? 10.132 -2.960 -1.430 1.00 90.62 156 SER A CA 1
ATOM 1230 C C . SER A 1 156 ? 9.626 -4.049 -0.471 1.00 90.62 156 SER A C 1
ATOM 1232 O O . SER A 1 156 ? 9.988 -5.216 -0.638 1.00 90.62 156 SER A O 1
ATOM 1234 N N . PRO A 1 157 ? 8.722 -3.735 0.476 1.00 92.69 157 PRO A N 1
ATOM 1235 C CA . PRO A 1 157 ? 8.145 -4.724 1.386 1.00 92.69 157 PRO A CA 1
ATOM 1236 C C . PRO A 1 157 ? 7.158 -5.653 0.676 1.00 92.69 157 PRO A C 1
ATOM 1238 O O . PRO A 1 157 ? 6.598 -6.557 1.295 1.00 92.69 157 PRO A O 1
ATOM 1241 N N . ILE A 1 158 ? 6.900 -5.414 -0.610 1.00 93.00 158 ILE A N 1
ATOM 1242 C CA . ILE A 1 158 ? 5.996 -6.194 -1.438 1.00 93.00 158 ILE A CA 1
ATOM 1243 C C . ILE A 1 158 ? 6.714 -6.643 -2.707 1.00 93.00 158 ILE A C 1
ATOM 1245 O O . ILE A 1 158 ? 7.458 -5.897 -3.338 1.00 93.00 158 ILE A O 1
ATOM 1249 N N . GLU A 1 159 ? 6.462 -7.879 -3.096 1.00 92.44 159 GLU A N 1
ATOM 1250 C CA . GLU A 1 159 ? 6.804 -8.403 -4.402 1.00 92.44 159 GLU A CA 1
ATOM 1251 C C . GLU A 1 159 ? 5.647 -8.176 -5.367 1.00 92.44 159 GLU A C 1
ATOM 1253 O O . GLU A 1 159 ? 4.481 -8.323 -4.992 1.00 92.44 159 GLU A O 1
ATOM 1258 N N . VAL A 1 160 ? 5.982 -7.828 -6.610 1.00 93.12 160 VAL A N 1
ATOM 1259 C CA . VAL A 1 160 ? 5.015 -7.594 -7.680 1.00 93.12 160 VAL A CA 1
ATOM 1260 C C . VAL A 1 160 ? 5.453 -8.359 -8.921 1.00 93.12 160 VAL A C 1
ATOM 1262 O O . VAL A 1 160 ? 6.559 -8.150 -9.425 1.00 93.12 160 VAL A O 1
ATOM 1265 N N . LYS A 1 161 ? 4.566 -9.204 -9.447 1.00 93.62 161 LYS A N 1
ATOM 1266 C CA . LYS A 1 161 ? 4.775 -9.929 -10.706 1.00 93.62 161 LYS A CA 1
ATOM 1267 C C . LYS A 1 161 ? 3.662 -9.611 -11.691 1.00 93.62 161 LYS A C 1
ATOM 1269 O O . LYS A 1 161 ? 2.492 -9.577 -11.313 1.00 93.62 161 LYS A O 1
ATOM 1274 N N . LEU A 1 162 ? 4.013 -9.370 -12.952 1.00 90.75 162 LEU A N 1
ATOM 1275 C CA . LEU A 1 162 ? 3.024 -9.124 -14.002 1.00 90.75 162 LEU A CA 1
ATOM 1276 C C . LEU A 1 162 ? 2.496 -10.470 -14.507 1.00 90.75 162 LEU A C 1
ATOM 1278 O O . LEU A 1 162 ? 3.237 -11.228 -15.123 1.00 90.75 162 LEU A O 1
ATOM 1282 N N . ALA A 1 163 ? 1.214 -10.743 -14.274 1.00 91.88 163 ALA A N 1
ATOM 1283 C CA . ALA A 1 163 ? 0.553 -11.959 -14.744 1.00 91.88 163 ALA A CA 1
ATOM 1284 C C . ALA A 1 163 ? 0.037 -11.835 -16.185 1.00 91.88 163 ALA A C 1
ATOM 1286 O O . ALA A 1 163 ? -0.222 -12.832 -16.852 1.00 91.88 163 ALA A O 1
ATOM 1287 N N . GLY A 1 164 ? -0.129 -10.608 -16.681 1.00 88.75 164 GLY A N 1
ATOM 1288 C CA . GLY A 1 164 ? -0.482 -10.355 -18.072 1.00 88.75 164 GLY A CA 1
ATOM 1289 C C . GLY A 1 164 ? -1.238 -9.050 -18.273 1.00 88.75 164 GLY A C 1
ATOM 1290 O O . GLY A 1 164 ? -1.523 -8.308 -17.329 1.00 88.75 164 GLY A O 1
ATOM 1291 N N . VAL A 1 165 ? -1.562 -8.782 -19.534 1.00 88.31 165 VAL A N 1
ATOM 1292 C CA . VAL A 1 165 ? -2.407 -7.663 -19.953 1.00 88.31 165 VAL A CA 1
ATOM 1293 C C . VAL A 1 165 ? -3.532 -8.231 -20.802 1.00 88.31 165 VAL A C 1
ATOM 1295 O O . VAL A 1 165 ? -3.276 -8.991 -21.733 1.00 88.31 165 VAL A O 1
ATOM 1298 N N . ARG A 1 166 ? -4.769 -7.896 -20.454 1.00 87.44 166 ARG A N 1
ATOM 1299 C CA . ARG A 1 166 ? -5.965 -8.215 -21.239 1.00 87.44 166 ARG A CA 1
ATOM 1300 C C . ARG A 1 166 ? -6.538 -6.940 -21.813 1.00 87.44 166 ARG A C 1
ATOM 1302 O O . ARG A 1 166 ? -6.197 -5.856 -21.360 1.00 87.44 166 ARG A O 1
ATOM 1309 N N . GLU A 1 167 ? -7.432 -7.083 -22.767 1.00 85.19 167 GLU A N 1
ATOM 1310 C CA . GLU A 1 167 ? -8.200 -5.978 -23.316 1.00 85.19 167 GLU A CA 1
ATOM 1311 C C . GLU A 1 167 ? -9.654 -6.145 -22.870 1.00 85.19 167 GLU A C 1
ATOM 1313 O O . GLU A 1 167 ? -10.182 -7.260 -22.890 1.00 85.19 167 GLU A O 1
ATOM 1318 N N . SER A 1 168 ? -10.268 -5.072 -22.371 1.00 84.12 168 SER A N 1
ATOM 1319 C CA . SER A 1 168 ? -11.708 -5.045 -22.118 1.00 84.12 168 SER A CA 1
ATOM 1320 C C . SER A 1 168 ? -12.482 -4.970 -23.437 1.00 84.12 168 SER A C 1
ATOM 1322 O O . SER A 1 168 ? -11.910 -4.664 -24.480 1.00 84.12 168 SER A O 1
ATOM 1324 N N . GLU A 1 169 ? -13.797 -5.193 -23.391 1.00 85.56 169 GLU A N 1
ATOM 1325 C CA . GLU A 1 169 ? -14.672 -5.032 -24.567 1.00 85.56 169 GLU A CA 1
ATOM 1326 C C . GLU A 1 169 ? -14.580 -3.623 -25.183 1.00 85.56 169 GLU A C 1
ATOM 1328 O O . GLU A 1 169 ? -14.630 -3.473 -26.400 1.00 85.56 169 GLU A O 1
ATOM 1333 N N . ASP A 1 170 ? -14.350 -2.605 -24.349 1.00 85.56 170 ASP A N 1
ATOM 1334 C CA . ASP A 1 170 ? -14.177 -1.206 -24.760 1.00 85.56 170 ASP A CA 1
ATOM 1335 C C . ASP A 1 170 ? -12.737 -0.851 -25.193 1.00 85.56 170 ASP A C 1
ATOM 1337 O O . ASP A 1 170 ? -12.401 0.326 -25.335 1.00 85.56 170 ASP A O 1
ATOM 1341 N N . GLY A 1 171 ? -11.848 -1.838 -25.351 1.00 81.44 171 GLY A N 1
ATOM 1342 C CA . GLY A 1 171 ? -10.455 -1.620 -25.760 1.00 81.44 171 GLY A CA 1
ATOM 1343 C C . GLY A 1 171 ? -9.537 -1.091 -24.652 1.00 81.44 171 GLY A C 1
ATOM 1344 O O . GLY A 1 171 ? -8.430 -0.616 -24.919 1.00 81.44 171 GLY A O 1
ATOM 1345 N N . VAL A 1 172 ? -9.977 -1.129 -23.389 1.00 79.94 172 VAL A N 1
ATOM 1346 C CA . VAL A 1 172 ? -9.185 -0.637 -22.255 1.00 79.94 172 VAL A CA 1
ATOM 1347 C C . VAL A 1 172 ? -8.298 -1.766 -21.730 1.00 79.94 172 VAL A C 1
ATOM 1349 O O . VAL A 1 172 ? -8.805 -2.831 -21.369 1.00 79.94 172 VAL A O 1
ATOM 1352 N N . PRO A 1 173 ? -6.976 -1.568 -21.623 1.00 82.50 173 PRO A N 1
ATOM 1353 C CA . PRO A 1 173 ? -6.097 -2.606 -21.112 1.00 82.50 173 PRO A CA 1
ATOM 1354 C C . PRO A 1 173 ? -6.299 -2.840 -19.612 1.00 82.50 173 PRO A C 1
ATOM 1356 O O . PRO A 1 173 ? -6.256 -1.919 -18.793 1.00 82.50 173 PRO A O 1
ATOM 1359 N N . ILE A 1 174 ? -6.453 -4.110 -19.255 1.00 85.44 174 ILE A N 1
ATOM 1360 C CA . ILE A 1 174 ? -6.580 -4.628 -17.898 1.00 85.44 174 ILE A CA 1
ATOM 1361 C C . ILE A 1 174 ? -5.262 -5.301 -17.534 1.00 85.44 174 ILE A C 1
ATOM 1363 O O . ILE A 1 174 ? -4.891 -6.328 -18.103 1.00 85.44 174 ILE A O 1
ATOM 1367 N N . HIS A 1 175 ? -4.554 -4.735 -16.564 1.00 86.56 175 HIS A N 1
ATOM 1368 C CA . HIS A 1 175 ? -3.336 -5.335 -16.036 1.00 86.56 175 HIS A CA 1
ATOM 1369 C C . HIS A 1 175 ? -3.648 -6.291 -14.893 1.00 86.56 175 HIS A C 1
ATOM 1371 O O . HIS A 1 175 ? -4.403 -5.955 -13.984 1.00 86.56 175 HIS A O 1
ATOM 1377 N N . LEU A 1 176 ? -3.021 -7.462 -14.929 1.00 90.88 176 LEU A N 1
ATOM 1378 C CA . LEU A 1 176 ? -3.129 -8.469 -13.886 1.00 90.88 176 LEU A CA 1
ATOM 1379 C C . LEU A 1 176 ? -1.790 -8.593 -13.174 1.00 90.88 176 LEU A C 1
ATOM 1381 O O . LEU A 1 176 ? -0.757 -8.780 -13.822 1.00 90.88 176 LEU A O 1
ATOM 1385 N N . TYR A 1 177 ? -1.817 -8.507 -11.850 1.00 92.12 177 TYR A N 1
ATOM 1386 C CA . TYR A 1 177 ? -0.627 -8.583 -11.016 1.00 92.12 177 TYR A CA 1
ATOM 1387 C C . TYR A 1 177 ? -0.802 -9.617 -9.913 1.00 92.12 177 TYR A C 1
ATOM 1389 O O . TYR A 1 177 ? -1.860 -9.701 -9.290 1.00 92.12 177 TYR A O 1
ATOM 1397 N N . TRP A 1 178 ? 0.274 -10.345 -9.639 1.00 94.50 178 TRP A N 1
ATOM 1398 C CA . TRP A 1 178 ? 0.449 -11.051 -8.381 1.00 94.50 178 TRP A CA 1
ATOM 1399 C C . TRP A 1 178 ? 1.204 -10.151 -7.414 1.00 94.50 178 TRP A C 1
ATOM 1401 O O . TRP A 1 178 ? 2.239 -9.582 -7.770 1.00 94.50 178 TRP A O 1
ATOM 1411 N N . HIS A 1 179 ? 0.690 -10.045 -6.194 1.00 93.56 179 HIS A N 1
ATOM 1412 C CA . HIS A 1 179 ? 1.331 -9.326 -5.103 1.00 93.56 179 HIS A CA 1
ATOM 1413 C C . HIS A 1 179 ? 1.568 -10.271 -3.934 1.00 93.56 179 HIS A C 1
ATOM 1415 O O . HIS A 1 179 ? 0.714 -11.098 -3.620 1.00 93.56 179 HIS A O 1
ATOM 1421 N N . LYS A 1 180 ? 2.704 -10.113 -3.260 1.00 91.75 180 LYS A N 1
ATOM 1422 C CA . LYS A 1 180 ? 3.003 -10.836 -2.021 1.00 91.75 180 LYS A CA 1
ATOM 1423 C C . LYS A 1 180 ? 3.772 -9.935 -1.075 1.00 91.75 180 LYS A C 1
ATOM 1425 O O . LYS A 1 180 ? 4.699 -9.256 -1.498 1.00 91.75 180 LYS A O 1
ATOM 1430 N N . ALA A 1 181 ? 3.419 -9.928 0.205 1.00 92.00 181 ALA A N 1
ATOM 1431 C CA . ALA A 1 181 ? 4.248 -9.263 1.202 1.00 92.00 181 ALA A CA 1
ATOM 1432 C C . ALA A 1 181 ? 5.556 -10.045 1.402 1.00 92.00 181 ALA A C 1
ATOM 1434 O O . ALA A 1 181 ? 5.540 -11.265 1.576 1.00 92.00 181 ALA A O 1
ATOM 1435 N N . ARG A 1 182 ? 6.694 -9.351 1.364 1.00 89.00 182 ARG A N 1
ATOM 1436 C CA . ARG A 1 182 ? 8.008 -9.924 1.665 1.00 89.00 182 ARG A CA 1
ATOM 1437 C C . ARG A 1 182 ? 8.216 -9.981 3.178 1.00 89.00 182 ARG A C 1
ATOM 1439 O O . ARG A 1 182 ? 7.587 -9.240 3.932 1.00 89.00 182 ARG A O 1
ATOM 1446 N N . ASN A 1 183 ? 9.151 -10.830 3.604 1.00 81.94 183 ASN A N 1
ATOM 1447 C CA . ASN A 1 183 ? 9.673 -10.848 4.973 1.00 81.94 183 ASN A CA 1
ATOM 1448 C C . ASN A 1 183 ? 8.573 -10.943 6.043 1.00 81.94 183 ASN A C 1
ATOM 1450 O O . ASN A 1 183 ? 8.541 -10.154 6.981 1.00 81.94 183 ASN A O 1
ATOM 1454 N N . THR A 1 184 ? 7.659 -11.905 5.891 1.00 83.75 184 THR A N 1
ATOM 1455 C CA . THR A 1 184 ? 6.597 -12.203 6.861 1.00 83.75 184 THR A CA 1
ATOM 1456 C C . THR A 1 184 ? 7.020 -13.395 7.739 1.00 83.75 184 THR A C 1
ATOM 1458 O O . THR A 1 184 ? 6.665 -14.533 7.423 1.00 83.75 184 THR A O 1
ATOM 1461 N N . PRO A 1 185 ? 7.818 -13.194 8.812 1.00 77.56 185 PRO A N 1
ATOM 1462 C CA . PRO A 1 185 ? 8.375 -14.290 9.619 1.00 77.56 185 PRO A CA 1
ATOM 1463 C C . PRO A 1 185 ? 7.309 -15.055 10.408 1.00 77.56 185 PRO A C 1
ATOM 1465 O O . PRO A 1 185 ? 7.546 -16.169 10.868 1.00 77.56 185 PRO A O 1
ATOM 1468 N N . VAL A 1 186 ? 6.139 -14.444 10.582 1.00 81.50 186 VAL A N 1
ATOM 1469 C CA . VAL A 1 186 ? 4.999 -15.006 11.293 1.00 81.50 186 VAL A CA 1
ATOM 1470 C C . VAL A 1 186 ? 3.760 -14.924 10.417 1.00 81.50 186 VAL A C 1
ATOM 1472 O O . VAL A 1 186 ? 3.634 -14.049 9.557 1.00 81.50 186 VAL A O 1
ATOM 1475 N N . ARG A 1 187 ? 2.807 -15.820 10.670 1.00 83.75 187 ARG A N 1
ATOM 1476 C CA . ARG A 1 187 ? 1.468 -15.686 10.108 1.00 83.75 187 ARG A CA 1
ATOM 1477 C C . ARG A 1 187 ? 0.726 -14.598 10.878 1.00 83.75 187 ARG A C 1
ATOM 1479 O O . ARG A 1 187 ? 0.373 -14.798 12.036 1.00 83.75 187 ARG A O 1
ATOM 1486 N N . TYR A 1 188 ? 0.491 -13.467 10.226 1.00 88.19 188 TYR A N 1
ATOM 1487 C CA . TYR A 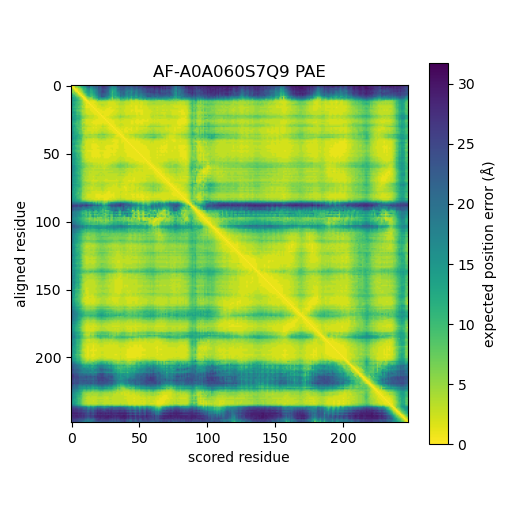1 188 ? -0.309 -12.384 10.790 1.00 88.19 188 TYR A CA 1
ATOM 1488 C C . TYR A 1 188 ? -1.784 -12.775 10.902 1.00 88.19 188 TYR A C 1
ATOM 1490 O O . TYR A 1 188 ? -2.275 -13.589 10.112 1.00 88.19 188 TYR A O 1
ATOM 1498 N N . ASP A 1 189 ? -2.491 -12.186 11.864 1.00 89.81 189 ASP A N 1
ATOM 1499 C CA . ASP A 1 189 ? -3.939 -12.334 11.983 1.00 89.81 189 ASP A CA 1
ATOM 1500 C C . ASP A 1 189 ? -4.688 -11.662 10.815 1.00 89.81 189 ASP A C 1
ATOM 1502 O O . ASP A 1 189 ? -4.115 -10.937 9.996 1.00 89.81 189 ASP A O 1
ATOM 1506 N N . ALA A 1 190 ? -5.992 -11.924 10.718 1.00 88.88 190 ALA A N 1
ATOM 1507 C CA . ALA A 1 190 ? -6.818 -11.394 9.637 1.00 88.88 190 ALA A CA 1
ATOM 1508 C C . ALA A 1 190 ? -6.908 -9.856 9.647 1.00 88.88 190 ALA A C 1
ATOM 1510 O O . ALA A 1 190 ? -7.021 -9.248 8.583 1.00 88.88 190 ALA A O 1
ATOM 1511 N N . ALA A 1 191 ? -6.851 -9.214 10.818 1.00 89.62 191 ALA A N 1
ATOM 1512 C CA . ALA A 1 191 ? -6.943 -7.760 10.925 1.00 89.62 191 ALA A CA 1
ATOM 1513 C C . ALA A 1 191 ? -5.692 -7.093 10.339 1.00 89.62 191 ALA A C 1
ATOM 1515 O O . ALA A 1 191 ? -5.797 -6.183 9.516 1.00 89.62 191 ALA A O 1
ATOM 1516 N N . PHE A 1 192 ? -4.509 -7.600 10.679 1.00 92.00 192 PHE A N 1
ATOM 1517 C CA . PHE A 1 192 ? -3.246 -7.097 10.157 1.00 92.00 192 PHE A CA 1
ATOM 1518 C C . PHE A 1 192 ? -3.048 -7.457 8.678 1.00 92.00 192 PHE A C 1
ATOM 1520 O O . PHE A 1 192 ? -2.546 -6.638 7.909 1.00 92.00 192 PHE A O 1
ATOM 1527 N N . GLN A 1 193 ? -3.520 -8.626 8.229 1.00 92.56 193 GLN A N 1
ATOM 1528 C CA . GLN A 1 193 ? -3.561 -8.959 6.798 1.00 92.56 193 GLN A CA 1
ATOM 1529 C C . GLN A 1 193 ? -4.375 -7.935 5.990 1.00 92.56 193 GLN A C 1
ATOM 1531 O O . GLN A 1 193 ? -3.947 -7.544 4.906 1.00 92.56 193 GLN A O 1
ATOM 1536 N N . LYS A 1 194 ? -5.503 -7.433 6.515 1.00 93.75 194 LYS A N 1
ATOM 1537 C CA . LYS A 1 194 ? -6.281 -6.361 5.861 1.00 93.75 194 LYS A CA 1
ATOM 1538 C C . LYS A 1 194 ? -5.506 -5.040 5.787 1.00 93.75 194 LYS A C 1
ATOM 1540 O O . LYS A 1 194 ? -5.605 -4.341 4.776 1.00 93.75 194 LYS A O 1
ATOM 1545 N N . CYS A 1 195 ? -4.681 -4.724 6.787 1.00 95.06 195 CYS A N 1
ATOM 1546 C CA . CYS A 1 195 ? -3.753 -3.591 6.709 1.00 95.06 195 CYS A CA 1
ATOM 1547 C C . CYS A 1 195 ? -2.716 -3.787 5.597 1.00 95.06 195 CYS A C 1
ATOM 1549 O O . CYS A 1 195 ? -2.494 -2.878 4.805 1.00 95.06 195 CYS A O 1
ATOM 1551 N N . ILE A 1 196 ? -2.138 -4.984 5.471 1.00 94.69 196 ILE A N 1
ATOM 1552 C CA . ILE A 1 196 ? -1.199 -5.308 4.384 1.00 94.69 196 ILE A CA 1
ATOM 1553 C C . ILE A 1 196 ? -1.882 -5.194 3.011 1.00 94.69 196 ILE A C 1
ATOM 1555 O O . ILE A 1 196 ? -1.313 -4.630 2.080 1.00 94.69 196 ILE A O 1
ATOM 1559 N N . LEU A 1 197 ? -3.113 -5.690 2.872 1.00 94.31 197 LEU A N 1
ATOM 1560 C CA . LEU A 1 197 ? -3.874 -5.573 1.624 1.00 94.31 197 LEU A CA 1
ATOM 1561 C C . LEU A 1 197 ? -4.154 -4.110 1.259 1.00 94.31 197 LEU A C 1
ATOM 1563 O O . LEU A 1 197 ? -4.056 -3.752 0.089 1.00 94.31 197 LEU A O 1
ATOM 1567 N N . SER A 1 198 ? -4.428 -3.262 2.254 1.00 94.88 198 SER A N 1
ATOM 1568 C CA . SER A 1 198 ? -4.616 -1.816 2.060 1.00 94.88 198 SER A CA 1
ATOM 1569 C C . SER A 1 198 ? -3.337 -1.108 1.606 1.00 94.88 198 SER A C 1
ATOM 1571 O O . SER A 1 198 ? -3.388 -0.117 0.883 1.00 94.88 198 SER A O 1
ATOM 1573 N N . TYR A 1 199 ? -2.173 -1.625 2.004 1.00 95.12 199 TYR A N 1
ATOM 1574 C CA . TYR A 1 199 ? -0.881 -1.134 1.530 1.00 95.12 199 TYR A CA 1
ATOM 1575 C C . TYR A 1 199 ? -0.692 -1.465 0.051 1.00 95.12 199 TYR A C 1
ATOM 1577 O O . TYR A 1 199 ? -0.310 -0.617 -0.757 1.00 95.12 199 TYR A O 1
ATOM 1585 N N . ILE A 1 200 ? -0.964 -2.726 -0.291 1.00 94.56 200 ILE A N 1
ATOM 1586 C CA . ILE A 1 200 ? -0.800 -3.275 -1.635 1.00 94.56 200 ILE A CA 1
ATOM 1587 C C . ILE A 1 200 ? -1.777 -2.627 -2.620 1.00 94.56 200 ILE A C 1
ATOM 1589 O O . ILE A 1 200 ? -1.390 -2.385 -3.763 1.00 94.56 200 ILE A O 1
ATOM 1593 N N . SER A 1 201 ? -3.009 -2.320 -2.205 1.00 94.00 201 SER A N 1
ATOM 1594 C CA . SER A 1 201 ? -4.057 -1.808 -3.098 1.00 94.00 201 SER A CA 1
ATOM 1595 C C . SER A 1 201 ? -3.715 -0.464 -3.744 1.00 94.00 201 SER A C 1
ATOM 1597 O O . SER A 1 201 ? -4.156 -0.197 -4.859 1.00 94.00 201 SER A O 1
ATOM 1599 N N . ASP A 1 202 ? -2.905 0.373 -3.091 1.00 92.31 202 ASP A N 1
ATOM 1600 C CA . ASP A 1 202 ? -2.444 1.652 -3.650 1.00 92.31 202 ASP A CA 1
ATOM 1601 C C . ASP A 1 202 ? -1.157 1.503 -4.494 1.00 92.31 202 ASP A C 1
ATOM 1603 O O . ASP A 1 202 ? -0.673 2.457 -5.106 1.00 92.31 202 ASP A O 1
ATOM 1607 N N . SER A 1 203 ? -0.592 0.292 -4.580 1.00 87.56 203 SER A N 1
ATOM 1608 C CA . SER A 1 203 ? 0.567 -0.005 -5.426 1.00 87.56 203 SER A CA 1
ATOM 1609 C C . SER A 1 203 ? 0.137 -0.311 -6.867 1.00 87.56 203 SER A C 1
ATOM 1611 O O . SER A 1 203 ? -0.820 -1.039 -7.104 1.00 87.56 203 SER A O 1
ATOM 1613 N N . GLN A 1 204 ? 0.836 0.257 -7.857 1.00 77.88 204 GLN A N 1
ATOM 1614 C CA . GLN A 1 204 ? 0.593 0.068 -9.305 1.00 77.88 204 GLN A CA 1
ATOM 1615 C C . GLN A 1 204 ? -0.797 0.472 -9.842 1.00 77.88 204 GLN A C 1
ATOM 1617 O O . GLN A 1 204 ? -0.978 0.517 -11.059 1.00 77.88 204 GLN A O 1
ATOM 1622 N N . PHE A 1 205 ? -1.746 0.843 -8.982 1.00 78.88 205 PHE A N 1
ATOM 1623 C CA . PHE A 1 205 ? -3.131 1.107 -9.360 1.00 78.88 205 PHE A CA 1
ATOM 1624 C C . PHE A 1 205 ? -3.270 2.346 -10.257 1.00 78.88 205 PHE A C 1
ATOM 1626 O O . PHE A 1 205 ? -3.628 2.254 -11.432 1.00 78.88 205 PHE A O 1
ATOM 1633 N N . ALA A 1 206 ? -2.909 3.522 -9.741 1.00 68.19 206 ALA A N 1
ATOM 1634 C CA . ALA A 1 206 ? -3.079 4.767 -10.483 1.00 68.19 206 ALA A CA 1
ATOM 1635 C C . ALA A 1 206 ? -1.971 4.985 -11.538 1.00 68.19 206 ALA A C 1
ATOM 1637 O O . ALA A 1 206 ? -2.230 5.483 -12.633 1.00 68.19 206 ALA A O 1
ATOM 1638 N N . ALA A 1 207 ? -0.721 4.607 -11.233 1.00 64.44 207 ALA A N 1
ATOM 1639 C CA . ALA A 1 207 ? 0.444 4.890 -12.085 1.00 64.44 207 ALA A CA 1
ATOM 1640 C C . ALA A 1 207 ? 0.391 4.180 -13.450 1.00 64.44 207 ALA A C 1
ATOM 1642 O O . ALA A 1 207 ? 0.852 4.723 -14.459 1.00 64.44 207 ALA A O 1
ATOM 1643 N N . ARG A 1 208 ? -0.204 2.981 -13.512 1.00 63.06 208 ARG A N 1
ATOM 1644 C CA . ARG A 1 208 ? -0.258 2.198 -14.750 1.00 63.06 208 ARG A CA 1
ATOM 1645 C C . ARG A 1 208 ? -1.212 2.803 -15.778 1.00 63.06 208 ARG A C 1
ATOM 1647 O O . ARG A 1 208 ? -0.884 2.823 -16.963 1.00 63.06 208 ARG A O 1
ATOM 1654 N N . ARG A 1 209 ? -2.331 3.388 -15.337 1.00 58.84 209 ARG A N 1
ATOM 1655 C CA . AR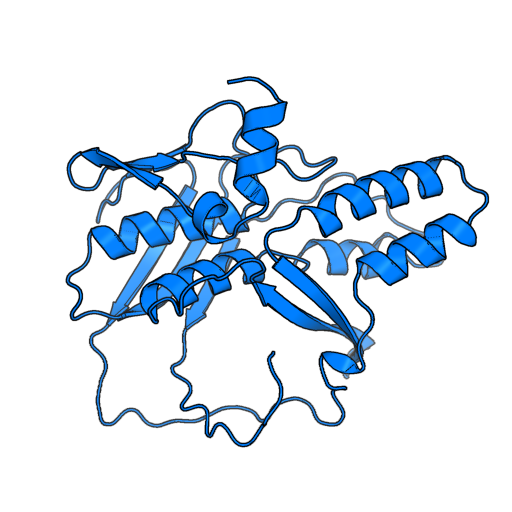G A 1 209 ? -3.292 4.056 -16.229 1.00 58.84 209 ARG A CA 1
ATOM 1656 C C . ARG A 1 209 ? -2.652 5.213 -16.996 1.00 58.84 209 ARG A C 1
ATOM 1658 O O . ARG A 1 209 ? -2.890 5.347 -18.197 1.00 58.84 209 ARG A O 1
ATOM 1665 N N . THR A 1 210 ? -1.796 5.986 -16.327 1.00 56.91 210 THR A N 1
ATOM 1666 C CA . THR A 1 210 ? -1.082 7.125 -16.920 1.00 56.91 210 THR A CA 1
ATOM 1667 C C . THR A 1 210 ? -0.076 6.703 -17.985 1.00 56.91 210 THR A C 1
ATOM 1669 O O . THR A 1 210 ? -0.009 7.316 -19.051 1.00 56.91 210 THR A O 1
ATOM 1672 N N . LEU A 1 211 ? 0.676 5.628 -17.726 1.00 57.91 211 LEU A N 1
ATOM 1673 C CA . LEU A 1 211 ? 1.660 5.103 -18.673 1.00 57.91 211 LEU A CA 1
ATOM 1674 C C . LEU A 1 211 ? 1.005 4.675 -19.995 1.00 57.91 211 LEU A C 1
ATOM 1676 O O . LEU A 1 211 ? 1.545 4.948 -21.061 1.00 57.91 211 LEU A O 1
ATOM 1680 N N . ILE A 1 212 ? -0.161 4.036 -19.912 1.00 53.25 212 ILE A N 1
ATOM 1681 C CA . ILE A 1 212 ? -0.889 3.499 -21.064 1.00 53.25 212 ILE A CA 1
ATOM 1682 C C . ILE A 1 212 ? -1.560 4.608 -21.875 1.00 53.25 212 ILE A C 1
ATOM 1684 O O . ILE A 1 212 ? -1.391 4.665 -23.085 1.00 53.25 212 ILE A O 1
ATOM 1688 N N . HIS A 1 213 ? -2.351 5.469 -21.228 1.00 51.69 213 HIS A N 1
ATOM 1689 C CA . HIS A 1 213 ? -3.259 6.363 -21.957 1.00 51.69 213 HIS A CA 1
ATOM 1690 C C . HIS A 1 213 ? -2.591 7.657 -22.411 1.00 51.69 213 HIS A C 1
ATOM 1692 O O . HIS A 1 213 ? -3.007 8.243 -23.406 1.00 51.69 213 HIS A O 1
ATOM 1698 N N . PHE A 1 214 ? -1.576 8.122 -21.681 1.00 51.16 214 PHE A N 1
ATOM 1699 C CA . PHE A 1 214 ? -0.986 9.432 -21.942 1.00 51.16 214 PHE A CA 1
ATOM 1700 C C . PHE A 1 214 ? 0.443 9.349 -22.482 1.00 51.16 214 PHE A C 1
ATOM 1702 O O . PHE A 1 214 ? 0.828 10.203 -23.278 1.00 51.16 214 PHE A O 1
ATOM 1709 N N . ASN A 1 215 ? 1.208 8.308 -22.133 1.00 51.09 215 ASN A N 1
ATOM 1710 C CA . ASN A 1 215 ? 2.613 8.182 -22.543 1.00 51.09 215 ASN A CA 1
ATOM 1711 C C . ASN A 1 215 ? 2.859 7.186 -23.693 1.00 51.09 215 ASN A C 1
ATOM 1713 O O . ASN A 1 215 ? 3.984 7.125 -24.189 1.00 51.09 215 ASN A O 1
ATOM 1717 N N . GLN A 1 216 ? 1.847 6.437 -24.145 1.00 50.09 216 GLN A N 1
ATOM 1718 C CA . GLN A 1 216 ? 1.923 5.567 -25.325 1.00 50.09 216 GLN A CA 1
ATOM 1719 C C . GLN A 1 216 ? 0.956 6.065 -26.413 1.00 50.09 216 GLN A C 1
ATOM 1721 O O . GLN A 1 216 ? -0.192 6.387 -26.128 1.00 50.09 216 GLN A O 1
ATOM 1726 N N . GLY A 1 217 ? 1.423 6.173 -27.664 1.00 53.28 217 GLY A N 1
ATOM 1727 C CA . GLY A 1 217 ? 0.617 6.627 -28.807 1.00 53.28 217 GLY A CA 1
ATOM 1728 C C . GLY A 1 217 ? 1.346 7.600 -29.741 1.00 53.28 217 GLY A C 1
ATOM 1729 O O . GLY A 1 217 ? 2.479 8.001 -29.484 1.00 53.28 217 GLY A O 1
ATOM 1730 N N . LYS A 1 218 ? 0.689 7.987 -30.846 1.00 46.41 218 LYS A N 1
ATOM 1731 C CA . LYS A 1 218 ? 1.264 8.877 -31.880 1.00 46.41 218 LYS A CA 1
ATOM 1732 C C . LYS A 1 218 ? 1.485 10.323 -31.403 1.00 46.41 218 LYS A C 1
ATOM 1734 O O . LYS A 1 218 ? 2.335 10.995 -31.968 1.00 46.41 218 LYS A O 1
ATOM 1739 N N . ASN A 1 219 ? 0.767 10.766 -30.364 1.00 55.03 219 ASN A N 1
ATOM 1740 C CA . ASN A 1 219 ? 0.892 12.089 -29.737 1.00 55.03 219 ASN A CA 1
ATOM 1741 C C . ASN A 1 219 ? 0.860 11.953 -28.201 1.00 55.03 219 ASN A C 1
ATOM 1743 O O . ASN A 1 219 ? -0.196 12.141 -27.593 1.00 55.03 219 ASN A O 1
ATOM 1747 N N . PRO A 1 220 ? 1.982 11.586 -27.559 1.00 60.16 220 PRO A N 1
ATOM 1748 C CA . PRO A 1 220 ? 2.018 11.395 -26.116 1.00 60.16 220 PRO A CA 1
ATOM 1749 C C . PRO A 1 220 ? 1.769 12.723 -25.389 1.00 60.16 220 PRO A C 1
ATOM 1751 O O . PRO A 1 220 ? 2.467 13.717 -25.605 1.00 60.16 220 PRO A O 1
ATOM 1754 N N . THR A 1 221 ? 0.781 12.735 -24.499 1.00 61.44 221 THR A N 1
ATOM 1755 C CA . THR A 1 221 ? 0.542 13.853 -23.584 1.00 61.44 221 THR A CA 1
ATOM 1756 C C . THR A 1 221 ? 1.443 13.671 -22.374 1.00 61.44 221 THR A C 1
ATOM 1758 O O . THR A 1 221 ? 1.306 12.706 -21.628 1.00 61.44 221 THR A O 1
ATOM 1761 N N . LYS A 1 222 ? 2.371 14.603 -22.142 1.00 64.50 222 LYS A N 1
ATOM 1762 C CA . LYS A 1 222 ? 3.247 14.540 -20.966 1.00 64.50 222 LYS A CA 1
ATOM 1763 C C . LYS A 1 222 ? 2.446 14.828 -19.698 1.00 64.50 222 LYS A C 1
ATOM 1765 O O . LYS A 1 222 ? 2.235 15.987 -19.347 1.00 64.50 222 LYS A O 1
ATOM 1770 N N . VAL A 1 223 ? 2.043 13.782 -18.985 1.00 67.12 223 VAL A N 1
ATOM 1771 C CA . VAL A 1 223 ? 1.515 13.930 -17.625 1.00 67.12 223 VAL A CA 1
ATOM 1772 C C . VAL A 1 223 ? 2.665 14.316 -16.701 1.00 67.12 223 VAL A C 1
ATOM 1774 O O . VAL A 1 223 ? 3.617 13.562 -16.510 1.00 67.12 223 VAL A O 1
ATOM 1777 N N . VAL A 1 224 ? 2.586 15.529 -16.159 1.00 68.44 224 VAL A N 1
ATOM 1778 C CA . VAL A 1 224 ? 3.628 16.141 -15.316 1.00 68.44 224 VAL A CA 1
ATOM 1779 C C . VAL A 1 224 ? 3.437 15.858 -13.826 1.00 68.44 224 VAL A C 1
ATOM 1781 O O . VAL A 1 224 ? 4.387 15.993 -13.056 1.00 68.44 224 VAL A O 1
ATOM 1784 N N . MET A 1 225 ? 2.228 15.474 -13.410 1.00 73.81 225 MET A N 1
ATOM 1785 C CA . MET A 1 225 ? 1.906 15.152 -12.022 1.00 73.81 225 MET A CA 1
ATOM 1786 C C . MET A 1 225 ? 0.715 14.198 -11.953 1.00 73.81 225 MET A C 1
ATOM 1788 O O . MET A 1 225 ? -0.241 14.330 -12.712 1.00 73.81 225 MET A O 1
ATOM 1792 N N . GLN A 1 226 ? 0.772 13.276 -10.998 1.00 79.50 226 GLN A N 1
ATOM 1793 C CA . GLN A 1 226 ? -0.325 12.400 -10.621 1.00 79.50 226 GLN A CA 1
ATOM 1794 C C . GLN A 1 226 ? -0.373 12.323 -9.094 1.00 79.50 226 GLN A C 1
ATOM 1796 O O . GLN A 1 226 ? 0.673 12.273 -8.447 1.00 79.50 226 GLN A O 1
ATOM 1801 N N . THR A 1 227 ? -1.574 12.318 -8.528 1.00 83.75 227 THR A N 1
ATOM 1802 C CA . THR A 1 227 ? -1.806 12.142 -7.093 1.00 83.75 227 THR A CA 1
ATOM 1803 C C . THR A 1 227 ? -3.072 11.323 -6.891 1.00 83.75 227 THR A C 1
ATOM 1805 O O . THR A 1 227 ? -4.012 11.458 -7.677 1.00 83.75 227 THR A O 1
ATOM 1808 N N . SER A 1 228 ? -3.102 10.480 -5.860 1.00 87.75 228 SER A N 1
ATOM 1809 C CA . SER A 1 228 ? -4.350 9.866 -5.399 1.00 87.75 228 SER A CA 1
ATOM 1810 C C . SER A 1 228 ? -5.231 10.961 -4.789 1.00 87.75 228 SER A C 1
ATOM 1812 O O . SER A 1 228 ? -4.714 11.839 -4.094 1.00 87.75 228 SER A O 1
ATOM 1814 N N . LEU A 1 229 ? -6.531 10.942 -5.092 1.00 90.75 229 LEU A N 1
ATOM 1815 C CA . LEU A 1 229 ? -7.528 11.856 -4.515 1.00 90.75 229 LEU A CA 1
ATOM 1816 C C . LEU A 1 229 ? -8.331 11.140 -3.435 1.00 90.75 229 LEU A C 1
ATOM 1818 O O . LEU A 1 229 ? -8.448 11.632 -2.315 1.00 90.75 229 LEU A O 1
ATOM 1822 N N . ASP A 1 230 ? -8.816 9.948 -3.760 1.00 92.06 230 ASP A N 1
ATOM 1823 C CA . ASP A 1 230 ? -9.534 9.063 -2.864 1.00 92.06 230 ASP A CA 1
ATOM 1824 C C . ASP A 1 230 ? -9.111 7.602 -3.065 1.00 92.06 230 ASP A C 1
ATOM 1826 O O . ASP A 1 230 ? -8.506 7.235 -4.076 1.00 92.06 230 ASP A O 1
ATOM 1830 N N . HIS A 1 231 ? -9.393 6.771 -2.065 1.00 93.81 231 HIS A N 1
ATOM 1831 C CA . HIS A 1 231 ? -9.177 5.330 -2.128 1.00 93.81 231 HIS A CA 1
ATOM 1832 C C . HIS A 1 231 ? -10.243 4.624 -1.290 1.00 93.81 231 HIS A C 1
ATOM 1834 O O . HIS A 1 231 ? -10.509 5.010 -0.151 1.00 93.81 231 HIS A O 1
ATOM 1840 N N . ASN A 1 232 ? -10.867 3.595 -1.860 1.00 93.94 232 ASN A N 1
ATOM 1841 C CA . ASN A 1 232 ? -11.988 2.896 -1.241 1.00 93.94 232 ASN A CA 1
ATOM 1842 C C . ASN A 1 232 ? -11.760 1.388 -1.347 1.00 93.94 232 ASN A C 1
ATOM 1844 O O . ASN A 1 232 ? -11.466 0.884 -2.430 1.00 93.94 232 ASN A O 1
ATOM 1848 N N . ILE A 1 233 ? -11.903 0.671 -0.233 1.00 94.38 233 ILE A N 1
ATOM 1849 C CA . ILE A 1 233 ? -11.697 -0.779 -0.165 1.00 94.38 233 ILE A CA 1
ATOM 1850 C C . ILE A 1 233 ? -12.893 -1.405 0.535 1.00 94.38 233 ILE A C 1
ATOM 1852 O O . ILE A 1 233 ? -13.308 -0.949 1.597 1.00 94.38 233 ILE A O 1
ATOM 1856 N N . SER A 1 234 ? -13.428 -2.470 -0.053 1.00 93.44 234 SER A N 1
ATOM 1857 C CA . SER A 1 234 ? -14.399 -3.357 0.589 1.00 93.44 234 SER A CA 1
ATOM 1858 C C . SER A 1 234 ? -13.740 -4.713 0.815 1.00 93.44 234 SER A C 1
ATOM 1860 O O . SER A 1 234 ? -13.219 -5.314 -0.124 1.00 93.44 234 SER A O 1
ATOM 1862 N N . PHE A 1 235 ? -13.727 -5.171 2.064 1.00 91.12 235 PHE A N 1
ATOM 1863 C CA . PHE A 1 235 ? -13.130 -6.439 2.463 1.00 91.12 235 PHE A CA 1
ATOM 1864 C C . PHE A 1 235 ? -14.220 -7.498 2.550 1.00 91.12 235 PHE A C 1
ATOM 1866 O O . PHE A 1 235 ? -15.110 -7.413 3.395 1.00 91.12 235 PHE A O 1
ATOM 1873 N N . TYR A 1 236 ? -14.107 -8.512 1.702 1.00 86.31 236 TYR A N 1
ATOM 1874 C CA . TYR A 1 236 ? -14.965 -9.687 1.735 1.00 86.31 236 TYR A CA 1
ATOM 1875 C C . TYR A 1 236 ? -14.203 -10.849 2.366 1.00 86.31 236 TYR A C 1
ATOM 1877 O O . TYR A 1 236 ? -13.007 -11.024 2.121 1.00 86.31 236 TYR A O 1
ATOM 1885 N N . GLU A 1 237 ? -14.881 -11.634 3.198 1.00 73.06 237 GLU A N 1
ATOM 1886 C CA . GLU A 1 237 ? -14.303 -12.869 3.717 1.00 73.06 237 GLU A CA 1
ATOM 1887 C C . GLU A 1 237 ? -14.299 -13.935 2.625 1.00 73.06 237 GLU A C 1
ATOM 1889 O O . GLU A 1 237 ? -15.293 -14.157 1.936 1.00 73.06 237 GLU A O 1
ATOM 1894 N N . TYR A 1 238 ? -13.158 -14.600 2.475 1.00 65.69 238 TYR A N 1
ATOM 1895 C CA . TYR A 1 238 ? -12.986 -15.688 1.531 1.00 65.69 238 TYR A CA 1
ATOM 1896 C C . TYR A 1 238 ? -12.604 -16.950 2.300 1.00 65.69 238 TYR A C 1
ATOM 1898 O O . TYR A 1 238 ? -11.578 -16.991 2.984 1.00 65.69 238 TYR A O 1
ATOM 1906 N N . ALA A 1 239 ? -13.411 -18.001 2.175 1.00 53.66 239 ALA A N 1
ATOM 1907 C CA . ALA A 1 239 ? -13.014 -19.330 2.613 1.00 53.66 239 ALA A CA 1
ATOM 1908 C C . ALA A 1 239 ? -12.075 -19.912 1.549 1.00 53.66 239 ALA A C 1
ATOM 1910 O O . ALA A 1 239 ? -12.528 -20.438 0.534 1.00 53.66 239 ALA A O 1
ATOM 1911 N N . ILE A 1 240 ? -10.757 -19.801 1.752 1.00 48.41 240 ILE A N 1
ATOM 1912 C CA . ILE A 1 240 ? -9.803 -20.476 0.868 1.00 48.41 240 ILE A CA 1
ATOM 1913 C C . ILE A 1 240 ? -9.943 -21.981 1.099 1.00 48.41 240 ILE A C 1
ATOM 1915 O O . ILE A 1 240 ? -9.428 -22.514 2.081 1.00 48.41 240 ILE A O 1
ATOM 1919 N N . SER A 1 241 ? -10.601 -22.693 0.180 1.00 38.75 241 SER A N 1
ATOM 1920 C CA . SER A 1 241 ? -10.333 -24.118 0.002 1.00 38.75 241 SER A CA 1
ATOM 1921 C C . SER A 1 241 ? -8.907 -24.224 -0.537 1.00 38.75 241 SER A C 1
ATOM 1923 O O . SER A 1 241 ? -8.680 -24.124 -1.742 1.00 38.75 241 SER A O 1
ATOM 1925 N N . LEU A 1 242 ? -7.926 -24.317 0.363 1.00 38.38 242 LEU A N 1
ATOM 1926 C CA . LEU A 1 242 ? -6.518 -24.497 0.018 1.00 38.38 242 LEU A CA 1
ATOM 1927 C C . LEU A 1 242 ? -6.336 -25.884 -0.611 1.00 38.38 242 LEU A C 1
ATOM 1929 O O . LEU A 1 242 ? -5.927 -26.837 0.042 1.00 38.38 242 LEU A O 1
ATOM 1933 N N . GLN A 1 243 ? -6.650 -25.998 -1.896 1.00 34.38 243 GLN A N 1
ATOM 1934 C CA . GLN A 1 243 ? -6.076 -27.005 -2.775 1.00 34.38 243 GLN A CA 1
ATOM 1935 C C . GLN A 1 243 ? -5.030 -26.321 -3.651 1.00 34.38 243 GLN A C 1
ATOM 1937 O O . GLN A 1 243 ? -5.210 -26.178 -4.852 1.00 34.38 243 GLN A O 1
ATOM 1942 N N . SER A 1 244 ? -3.931 -25.853 -3.062 1.00 38.22 244 SER A N 1
ATOM 1943 C CA . SER A 1 244 ? -2.700 -25.709 -3.837 1.00 38.22 244 SER A CA 1
ATOM 1944 C C . SER A 1 244 ? -1.490 -25.713 -2.912 1.00 38.22 244 SER A C 1
ATOM 1946 O O . SER A 1 244 ? -1.431 -24.988 -1.924 1.00 38.22 244 SER A O 1
ATOM 1948 N N . SER A 1 245 ? -0.546 -26.579 -3.246 1.00 35.31 245 SER A N 1
ATOM 1949 C CA . SER A 1 245 ? 0.748 -26.811 -2.612 1.00 35.31 245 SER A CA 1
ATOM 1950 C C . SER A 1 245 ? 1.800 -25.750 -2.966 1.00 35.31 245 SER A C 1
ATOM 1952 O O . SER A 1 245 ? 2.993 -26.032 -2.889 1.00 35.31 245 SER A O 1
ATOM 1954 N N . ALA A 1 246 ? 1.396 -24.558 -3.405 1.00 41.72 246 ALA A N 1
ATOM 1955 C CA . ALA A 1 246 ? 2.331 -23.515 -3.805 1.00 41.72 246 ALA A CA 1
ATOM 1956 C C . ALA A 1 246 ? 2.613 -22.589 -2.616 1.00 41.72 246 ALA A C 1
ATOM 1958 O O . ALA A 1 246 ? 1.695 -22.053 -2.004 1.00 41.72 246 ALA A O 1
ATOM 1959 N N . GLY A 1 247 ? 3.892 -22.420 -2.274 1.00 48.34 247 GLY A N 1
ATOM 1960 C CA . GLY A 1 247 ? 4.383 -21.554 -1.194 1.00 48.34 247 GLY A CA 1
ATOM 1961 C C . GLY A 1 247 ? 4.285 -20.054 -1.503 1.00 48.34 247 GLY A C 1
ATOM 1962 O O . GLY A 1 247 ? 5.237 -19.308 -1.240 1.00 48.34 247 GLY A O 1
ATOM 1963 N N . TRP A 1 248 ? 3.159 -19.618 -2.069 1.00 43.47 248 TRP A N 1
ATOM 1964 C CA . TRP A 1 248 ? 2.848 -18.240 -2.448 1.00 43.47 248 TRP A CA 1
ATOM 1965 C C . TRP A 1 248 ? 1.573 -17.737 -1.797 1.00 43.47 248 TRP A C 1
ATOM 1967 O O . TRP A 1 248 ? 0.542 -18.436 -1.881 1.00 43.47 248 TRP A O 1
#

Foldseek 3Di:
DDPVVLLLQQLALCSLLDWDDPDQQKIKRPHFDDAPPHPATQPLSVQLNLLVSQCVNDDPQWAWFKKKKFQQDGHDRVDIDMHRDDPDDDDNMDMDTDIDGDDPDDDDDDDDDDPPQDDPVPFDWPLVVLVVQLVPDPDPVSVVVSVSVNVCQNSHQKTKTWRDWDADPVRDIDTDIDMDGPDCPDDDDPSSVVSSVSSCVSPPPFVVNLCPPAVDDPHHHDDPDDDDGMDMDGDDDDDPPPPDPDPD

Secondary structure (DSSP, 8-state):
--HHHHHHTTSSHHHHH-EEEEETTEEEES-----TT-SS--HHHHHHHHHHHHHHTS-TT-EEEEEEEEE-SPPPTTSPPEEE--SS---SEEEEEEEE---TT-----PPPPSSPPPGGGSEEHHHHHHHHHHH---HHHHHHHHHHHHHHHH-SEEEEEEEEEE-TTS-EEEEEEEEES---S---HHHHHHHHHHHHTSSHHHHHHHHHTTSSSS----------EEEEEPPP-----------

Solvent-accessible surface area (backbone atoms only — not comparable to full-atom values): 15004 Å² total; per-residue (Å²): 132,56,80,68,58,59,57,61,36,40,42,28,42,66,48,39,39,36,61,44,78,78,52,92,49,29,29,32,44,75,47,53,58,60,50,88,95,54,89,30,38,43,61,16,45,55,53,14,31,47,44,49,52,45,56,76,70,46,65,86,74,44,40,78,37,35,38,40,33,40,53,75,60,76,47,54,55,92,51,75,52,75,44,72,64,64,98,80,78,92,68,66,56,50,70,55,69,45,68,42,61,85,62,99,80,66,89,82,84,78,82,76,78,76,81,94,64,59,54,77,88,78,31,56,41,55,53,59,53,34,54,51,50,40,72,73,52,87,51,66,69,58,36,52,50,26,52,56,51,39,58,48,52,75,44,38,20,47,47,50,23,53,49,47,74,47,69,44,99,87,70,48,76,44,78,40,70,45,75,44,74,34,77,66,94,62,89,72,54,75,72,58,46,51,28,53,49,43,30,52,62,57,52,72,56,70,65,50,56,49,52,56,71,26,64,48,68,99,75,54,48,84,80,88,78,87,76,76,53,64,53,75,48,75,56,77,92,75,86,78,80,82,83,67,96,61,100,119

Nearest PDB structures (foldseek):
  1c8u-assembly1_B  TM=7.636E-01  e=7.159E-12  Escherichia coli
  4r4u-assembly2_C  TM=7.478E-01  e=4.704E-12  Yersinia pestis
  4qfw-assembly1_A  TM=7.439E-01  e=3.840E-11  Yersinia pestis
  4qfw-assembly3_C  TM=7.250E-01  e=2.524E-11  Yersinia pestis
  4qfw-assembly2_B  TM=7.435E-01  e=1.131E-10  Yersinia pestis

InterPro domains:
  IPR003703 Acyl-CoA thioesterase [PTHR11066] (6-237)
  IPR029069 HotDog domain superfamily [SSF54637] (12-104)
  IPR029069 HotDog domain superfamily [SSF54637] (109-236)
  IPR042171 Acyl-CoA thioesterase, double hotdog domain [G3DSA:2.40.160.210] (7-245)
  IPR049449 Acyl-CoA thioesterase-like, N-terminal HotDog domain [PF13622] (38-91)

Radius of gyration: 19.42 Å; Cα contacts (8 Å, |Δi|>4): 341; chains: 1; bounding box: 46×44×56 Å

Mean predicted aligned error: 8.0 Å